Protein AF-0000000086523730 (afdb_homodimer)

Radius of gyration: 21.98 Å; Cα contacts (8 Å, |Δi|>4): 481; chains: 2; bounding box: 63×62×54 Å

pLDDT: mean 92.9, std 15.81, range [25.31, 98.94]

Sequence (292 aa):
MKRYLLDTSALLTLRDDEEGANTVADILQQCQYGQAKVFACFMSQMEILYRVWKNEGEQAGRLAYEQCKSLPIEWVRESPELLEKAAELKATCRVSLADAWIAVSALLQGATLVHKDPEFETVQCQQLALPYKPLKIHEEHGDYRLMKRYLLDTSALLTLRDDEEGANTVADILQQCQYGQAKVFACFMSQMEILYRVWKNEGEQAGRLAYEQCKSLPIEWVRESPELLEKAAELKATCRVSLADAWIAVSALLQGATLVHKDPEFETVQCQQLALPYKPLKIHEEHGDYRL

Secondary structure (DSSP, 8-state):
-EEEEE-HHHHHHHHTT-TTHHHHHHHHHHHHTTSEEEEEEHHHHHHHHHHHHHHH-HHHHHHHHHHHHTSS-EEEPP-HHHHHHHHHHHHHS---HHHHHHHHHHHHTT-EEEES-GGGGGS-S-EEEPPPPP------------/-EEEEE-HHHHHHHHTT-TTHHHHHHHHHHHHTTSEEEEEEHHHHHHHHHHHHHHH-HHHHHHHHHHHHTSS-EEEPP-HHHHHHHHHHHHHS---HHHHHHHHHHHHTT-EEEES-GGGGGS-S-EEEPPPPP------------

Organism: NCBI:txid111769

Foldseek 3Di:
DAEAEEALQLLVCLVVVHQCVVVSVVQLVCVVVVNYAYEYEPLSLVCQLVVLCVVPNNVRSVVSSVVVVPGRYHYDYDDPVLVVQLVVCVVVAPDDSSVSSGLSSCVVVVHEYEHQDCSCVRPPHHYDHTDHDPDPPPPPPPPPDD/DAEAEEALQLLVCLVVVHQCVVVSVVQLVCVVVVNYAYEYEVLSLVCQLVVLCVVPNNVRSVVSSVVVVPGRYHYDYDDPVLVVQLVVCVVVAPDDSSVSSGLSSCVVVVHEYEHQDCSCVRPPHHYDHTDHDPPPPPPPPPPPDD

Structure (mmCIF, N/CA/C/O backbone):
data_AF-0000000086523730-model_v1
#
loop_
_entity.id
_entity.type
_entit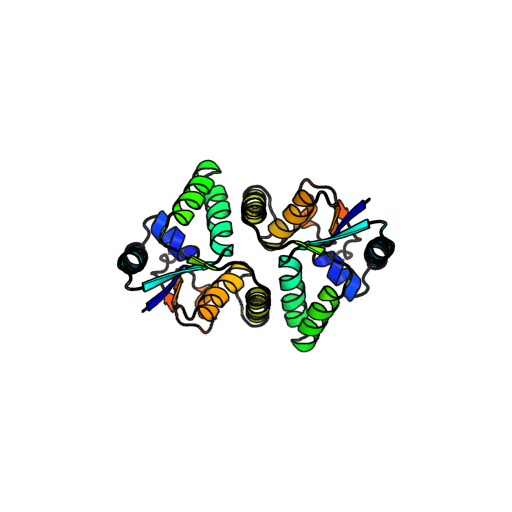y.pdbx_description
1 polymer 'PIN domain-containing protein'
#
loop_
_atom_site.group_PDB
_atom_site.id
_atom_site.type_symbol
_atom_site.label_atom_id
_atom_site.label_alt_id
_atom_site.label_comp_id
_atom_site.label_asym_id
_atom_site.label_entity_id
_atom_site.label_seq_id
_atom_site.pdbx_PDB_ins_code
_atom_site.Cartn_x
_atom_site.Cartn_y
_atom_site.Cartn_z
_atom_site.occupancy
_atom_site.B_iso_or_equiv
_atom_site.auth_seq_id
_atom_site.auth_comp_id
_atom_site.auth_asym_id
_atom_site.auth_atom_id
_atom_site.pdbx_PDB_model_num
ATOM 1 N N . MET A 1 1 ? -19.688 22.438 4.277 1 90.44 1 MET A N 1
ATOM 2 C CA . MET A 1 1 ? -18.594 22.188 5.211 1 90.44 1 MET A CA 1
ATOM 3 C C . MET A 1 1 ? -17.312 21.766 4.465 1 90.44 1 MET A C 1
ATOM 5 O O . MET A 1 1 ? -17.391 21.016 3.496 1 90.44 1 MET A O 1
ATOM 9 N N . LYS A 1 2 ? -16.125 22.422 4.797 1 96.19 2 LYS A N 1
ATOM 10 C CA . LYS A 1 2 ? -14.859 22.109 4.129 1 96.19 2 LYS A CA 1
ATOM 11 C C . LYS A 1 2 ? -14.414 20.688 4.43 1 96.19 2 LYS A C 1
ATOM 13 O O . LYS A 1 2 ? -14.68 20.156 5.516 1 96.19 2 LYS A O 1
ATOM 18 N N . ARG A 1 3 ? -13.891 20 3.439 1 98.75 3 ARG A N 1
ATOM 19 C CA . ARG A 1 3 ? -13.367 18.641 3.604 1 98.75 3 ARG A CA 1
ATOM 20 C C . ARG A 1 3 ? -11.875 18.594 3.273 1 98.75 3 ARG A C 1
ATOM 22 O O . ARG A 1 3 ? -11.445 19.094 2.236 1 98.75 3 ARG A O 1
ATOM 29 N N . TYR A 1 4 ? -11.102 18.016 4.156 1 98.88 4 TYR A N 1
ATOM 30 C CA . TYR A 1 4 ? -9.664 17.875 3.973 1 98.88 4 TYR A CA 1
ATOM 31 C C . TYR A 1 4 ? -9.227 16.422 4.129 1 98.88 4 TYR A C 1
ATOM 33 O O . TYR A 1 4 ? -9.828 15.672 4.902 1 98.88 4 TYR A O 1
ATOM 41 N N . LEU A 1 5 ? -8.305 16 3.406 1 98.94 5 LEU A N 1
ATOM 42 C CA . LEU A 1 5 ? -7.59 14.758 3.637 1 98.94 5 LEU A CA 1
ATOM 43 C C . LEU A 1 5 ? -6.109 15.016 3.889 1 98.94 5 LEU A C 1
ATOM 45 O O . LEU A 1 5 ? -5.438 15.648 3.07 1 98.94 5 LEU A O 1
ATOM 49 N N . LEU A 1 6 ? -5.648 14.617 5.039 1 98.94 6 LEU A N 1
ATOM 50 C CA . LEU A 1 6 ? -4.254 14.844 5.41 1 98.94 6 LEU A CA 1
ATOM 51 C C . LEU A 1 6 ? -3.363 13.719 4.891 1 98.94 6 LEU A C 1
ATOM 53 O O . LEU A 1 6 ? -3.562 12.555 5.238 1 98.94 6 LEU A O 1
ATOM 57 N N . ASP A 1 7 ? -2.426 14.094 4.012 1 98.81 7 ASP A N 1
ATOM 58 C CA . ASP A 1 7 ? -1.364 13.18 3.619 1 98.81 7 ASP A CA 1
ATOM 59 C C . ASP A 1 7 ? -0.444 12.859 4.797 1 98.81 7 ASP A C 1
ATOM 61 O O . ASP A 1 7 ? -0.443 13.578 5.797 1 98.81 7 ASP A O 1
ATOM 65 N N . THR A 1 8 ? 0.285 11.773 4.656 1 98.81 8 THR A N 1
ATOM 66 C CA . THR A 1 8 ? 1.25 11.398 5.688 1 98.81 8 THR A CA 1
ATOM 67 C C . THR A 1 8 ? 2.188 12.562 5.992 1 98.81 8 THR A C 1
ATOM 69 O O . THR A 1 8 ? 2.486 12.844 7.156 1 98.81 8 THR A O 1
ATOM 72 N N . SER A 1 9 ? 2.635 13.234 4.969 1 98.5 9 SER A N 1
ATOM 73 C CA . SER A 1 9 ? 3.562 14.352 5.145 1 98.5 9 SER A CA 1
ATOM 74 C C . SER A 1 9 ? 2.938 15.461 5.98 1 98.5 9 SER A C 1
ATOM 76 O O . SER A 1 9 ? 3.633 16.141 6.746 1 98.5 9 SER A O 1
ATOM 78 N N . ALA A 1 10 ? 1.67 15.703 5.812 1 98.81 10 ALA A N 1
ATOM 79 C CA . ALA A 1 10 ? 0.988 16.703 6.621 1 98.81 10 ALA A CA 1
ATOM 80 C C . ALA A 1 10 ? 0.924 16.281 8.086 1 98.81 10 ALA A C 1
ATOM 82 O O . ALA A 1 10 ? 1.154 17.094 8.984 1 98.81 10 ALA A O 1
ATOM 83 N N . LEU A 1 11 ? 0.59 15.062 8.336 1 98.81 11 LEU A N 1
ATOM 84 C CA . LEU A 1 11 ? 0.517 14.531 9.688 1 98.81 11 LEU A CA 1
ATOM 85 C C . LEU A 1 11 ? 1.879 14.594 10.375 1 98.81 11 LEU A C 1
ATOM 87 O O . LEU A 1 11 ? 1.975 14.969 11.547 1 98.81 11 LEU A O 1
ATOM 91 N N . LEU A 1 12 ? 2.91 14.234 9.656 1 98.62 12 LEU A N 1
ATOM 92 C CA . LEU A 1 12 ? 4.258 14.266 10.219 1 98.62 12 LEU A CA 1
ATOM 93 C C . LEU A 1 12 ? 4.719 15.703 10.445 1 98.62 12 LEU A C 1
ATOM 95 O O . LEU A 1 12 ? 5.457 15.984 11.391 1 98.62 12 LEU A O 1
ATOM 99 N N . THR A 1 13 ? 4.355 16.625 9.516 1 98.38 13 THR A N 1
ATOM 100 C CA . THR A 1 13 ? 4.621 18.047 9.703 1 98.38 13 THR A CA 1
ATOM 101 C C . THR A 1 13 ? 4.059 18.516 11.039 1 98.38 13 THR A C 1
ATOM 103 O O . THR A 1 13 ? 4.73 19.25 11.781 1 9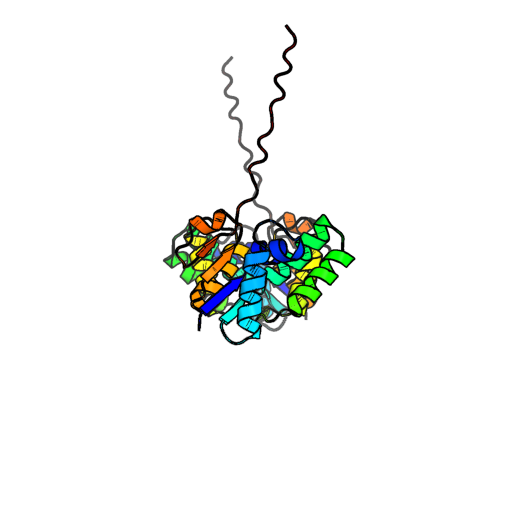8.38 13 THR A O 1
ATOM 106 N N . LEU A 1 14 ? 2.801 18.141 11.32 1 98.5 14 LEU A N 1
ATOM 107 C CA . LEU A 1 14 ? 2.17 18.469 12.594 1 98.5 14 LEU A CA 1
ATOM 108 C C . LEU A 1 14 ? 2.943 17.859 13.758 1 98.5 14 LEU A C 1
ATOM 110 O O . LEU A 1 14 ? 3.291 18.562 14.711 1 98.5 14 LEU A O 1
ATOM 114 N N . ARG A 1 15 ? 3.252 16.531 13.656 1 98.19 15 ARG A N 1
ATOM 115 C CA . ARG A 1 15 ? 3.939 15.805 14.719 1 98.19 15 ARG A CA 1
ATOM 116 C C . ARG A 1 15 ? 5.281 16.453 15.047 1 98.19 15 ARG A C 1
ATOM 118 O O . ARG A 1 15 ? 5.641 16.578 16.219 1 98.19 15 ARG A O 1
ATOM 125 N N . ASP A 1 16 ? 5.984 16.844 14.008 1 97.62 16 ASP A N 1
ATOM 126 C CA . ASP A 1 16 ? 7.367 17.297 14.164 1 97.62 16 ASP A CA 1
ATOM 127 C C . ASP A 1 16 ? 7.449 18.812 14.305 1 97.62 16 ASP A C 1
ATOM 129 O O . ASP A 1 16 ? 8.547 19.375 14.359 1 97.62 16 ASP A O 1
ATOM 133 N N . ASP A 1 17 ? 6.34 19.469 14.273 1 97.88 17 ASP A N 1
ATOM 134 C CA . ASP A 1 17 ? 6.246 20.922 14.398 1 97.88 17 ASP A CA 1
ATOM 135 C C . ASP A 1 17 ? 7.086 21.625 13.328 1 97.88 17 ASP A C 1
ATOM 137 O O . ASP A 1 17 ? 7.922 22.469 13.641 1 97.88 17 ASP A O 1
ATOM 141 N N . GLU A 1 18 ? 6.984 21.156 12.172 1 97.5 18 GLU A N 1
ATOM 142 C CA . GLU A 1 18 ? 7.688 21.734 11.031 1 97.5 18 GLU A CA 1
ATOM 143 C C . GLU A 1 18 ? 6.902 22.906 10.445 1 97.5 18 GLU A C 1
ATOM 145 O O . GLU A 1 18 ? 5.762 23.156 10.836 1 97.5 18 GLU A O 1
ATOM 150 N N . GLU A 1 19 ? 7.547 23.641 9.508 1 97.56 19 GLU A N 1
ATOM 151 C CA . GLU A 1 19 ? 6.832 24.703 8.812 1 97.56 19 GLU A CA 1
ATOM 152 C C . GLU A 1 19 ? 5.566 24.188 8.148 1 97.56 19 GLU A C 1
ATOM 154 O O . GLU A 1 19 ? 5.613 23.219 7.391 1 97.56 19 GLU A O 1
ATOM 159 N N . GLY A 1 20 ? 4.379 24.734 8.508 1 98.06 20 GLY A N 1
ATOM 160 C CA . GLY A 1 20 ? 3.088 24.266 8.031 1 98.06 20 GLY A CA 1
ATOM 161 C C . GLY A 1 20 ? 2.258 23.594 9.102 1 98.06 20 GLY A C 1
ATOM 162 O O . GLY A 1 20 ? 1.065 23.344 8.914 1 98.06 20 GLY A O 1
ATOM 163 N N . ALA A 1 21 ? 2.863 23.344 10.227 1 98.56 21 ALA A N 1
ATOM 164 C CA . ALA A 1 21 ? 2.176 22.656 11.32 1 98.56 21 ALA A CA 1
ATOM 165 C C . ALA A 1 21 ? 0.951 23.438 11.773 1 98.56 21 ALA A C 1
ATOM 167 O O . ALA A 1 21 ? -0.087 22.859 12.094 1 98.56 21 ALA A O 1
ATOM 168 N N . ASN A 1 22 ? 1.104 24.75 11.766 1 98.5 22 ASN A N 1
ATOM 169 C CA . ASN A 1 22 ? -0.005 25.594 12.188 1 98.5 22 ASN A CA 1
ATOM 170 C C . ASN A 1 22 ? -1.209 25.453 11.266 1 98.5 22 ASN A C 1
ATOM 172 O O . ASN A 1 22 ? -2.354 25.516 11.719 1 98.5 22 ASN A O 1
ATOM 176 N N . THR A 1 23 ? -0.933 25.312 9.992 1 98.69 23 THR A N 1
ATOM 177 C CA . THR A 1 23 ? -2.002 25.109 9.023 1 98.69 23 THR A CA 1
ATOM 178 C C . THR A 1 23 ? -2.76 23.812 9.305 1 98.69 23 THR A C 1
ATOM 180 O O . THR A 1 23 ? -3.994 23.797 9.312 1 98.69 23 THR A O 1
ATOM 183 N N . VAL A 1 24 ? -2.055 22.75 9.555 1 98.81 24 VAL A N 1
ATOM 184 C CA . VAL A 1 24 ? -2.666 21.469 9.844 1 98.81 24 VAL A CA 1
ATOM 185 C C . VAL A 1 24 ? -3.447 21.547 11.148 1 98.81 24 VAL A C 1
ATOM 187 O O . VAL A 1 24 ? -4.57 21.047 11.242 1 98.81 24 VAL A O 1
ATOM 190 N N . ALA A 1 25 ? -2.854 22.203 12.156 1 98.62 25 ALA A N 1
ATOM 191 C CA . ALA A 1 25 ? -3.512 22.375 13.445 1 98.62 25 ALA A CA 1
ATOM 192 C C . ALA A 1 25 ? -4.824 23.141 13.297 1 98.62 25 ALA A C 1
ATOM 194 O O . ALA A 1 25 ? -5.828 22.781 13.914 1 98.62 25 ALA A O 1
ATOM 195 N N . ASP A 1 26 ? -4.773 24.156 12.516 1 98.44 26 ASP A N 1
ATOM 196 C CA . ASP A 1 26 ? -5.965 24.953 12.281 1 98.44 26 ASP A CA 1
ATOM 197 C C . ASP A 1 26 ? -7.066 24.141 11.625 1 98.44 26 ASP A C 1
ATOM 199 O O . ASP A 1 26 ? -8.242 24.266 11.984 1 98.44 26 ASP A O 1
ATOM 203 N N . ILE A 1 27 ? -6.695 23.312 10.664 1 98.56 27 ILE A N 1
ATOM 204 C CA . ILE A 1 27 ? -7.648 22.453 9.977 1 98.56 27 ILE A CA 1
ATOM 205 C C . ILE A 1 27 ? -8.297 21.5 10.977 1 98.56 27 ILE A C 1
ATOM 207 O O . ILE A 1 27 ? -9.516 21.328 10.977 1 98.56 27 ILE A O 1
ATOM 211 N N . LEU A 1 28 ? -7.512 20.906 11.859 1 98.56 28 LEU A N 1
ATOM 212 C CA . LEU A 1 28 ? -8.016 19.953 12.852 1 98.56 28 LEU A CA 1
ATOM 213 C C . LEU A 1 28 ? -8.906 20.656 13.859 1 98.56 28 LEU A C 1
ATOM 215 O O . LEU A 1 28 ? -9.891 20.078 14.336 1 98.56 28 LEU A O 1
ATOM 219 N N . GLN A 1 29 ? -8.539 21.891 14.156 1 97.62 29 GLN A N 1
ATOM 220 C CA . GLN A 1 29 ? -9.367 22.672 15.07 1 97.62 29 GLN A CA 1
ATOM 221 C C . GLN A 1 29 ? -10.734 22.969 14.453 1 97.62 29 GLN A C 1
ATOM 223 O O . GLN A 1 29 ? -11.75 22.906 15.141 1 97.62 29 GLN A O 1
ATOM 228 N N . GLN A 1 30 ? -10.711 23.312 13.211 1 97.5 30 GLN A N 1
ATOM 229 C CA . GLN A 1 30 ? -11.969 23.531 12.508 1 97.5 30 GLN A CA 1
ATOM 230 C C . GLN A 1 30 ? -12.852 22.297 12.578 1 97.5 30 GLN A C 1
ATOM 232 O O . GLN A 1 30 ? -14.078 22.406 12.68 1 97.5 30 GLN A O 1
ATOM 237 N N . CYS A 1 31 ? -12.227 21.156 12.5 1 96.25 31 CYS A N 1
ATOM 238 C CA . CYS A 1 31 ? -12.961 19.891 12.602 1 96.25 31 CYS A CA 1
ATOM 239 C C . CYS A 1 31 ? -13.602 19.75 13.977 1 96.25 31 CYS A C 1
ATOM 241 O O . CYS A 1 31 ? -14.758 19.344 14.086 1 96.25 31 CYS A O 1
ATOM 243 N N . GLN A 1 32 ? -12.867 20.078 14.969 1 94.56 32 GLN A N 1
ATOM 244 C CA . GLN A 1 32 ? -13.344 19.969 16.344 1 94.56 32 GLN A CA 1
ATOM 245 C C . GLN A 1 32 ? -14.547 20.891 16.578 1 94.56 32 GLN A C 1
ATOM 247 O O . GLN A 1 32 ? -15.438 20.547 17.375 1 94.56 32 GLN A O 1
ATOM 252 N N . TYR A 1 33 ? -14.602 21.922 15.852 1 94.94 33 TYR A N 1
ATOM 253 C CA . TYR A 1 33 ? -15.688 22.875 16 1 94.94 33 TYR A CA 1
ATOM 254 C C . TYR A 1 33 ? -16.828 22.578 15.031 1 94.94 33 TYR A C 1
ATOM 256 O O . TYR A 1 33 ? -17.781 23.344 14.938 1 94.94 33 TYR A O 1
ATOM 264 N N . GLY A 1 34 ? -16.672 21.5 14.273 1 95.06 34 GLY A N 1
ATOM 265 C CA . GLY A 1 34 ? -17.719 21.094 13.359 1 95.06 34 GLY A CA 1
ATOM 266 C C . GLY A 1 34 ? -17.75 21.906 12.078 1 95.06 34 GLY A C 1
ATOM 267 O O . GLY A 1 34 ? -18.75 21.891 11.352 1 95.06 34 GLY A O 1
ATOM 268 N N . GLN A 1 35 ? -16.672 22.594 11.781 1 96.56 35 GLN A N 1
ATOM 269 C CA . GLN A 1 35 ? -16.609 23.484 10.625 1 96.56 35 GLN A CA 1
ATOM 270 C C . GLN A 1 35 ? -15.969 22.781 9.43 1 96.56 35 GLN A C 1
ATOM 272 O O . GLN A 1 35 ? -16.047 23.281 8.297 1 96.56 35 GLN A O 1
ATOM 277 N N . ALA A 1 36 ? -15.359 21.703 9.672 1 98.06 36 ALA A N 1
ATOM 278 C CA . ALA A 1 36 ? -14.711 20.922 8.617 1 98.06 36 ALA A CA 1
ATOM 279 C C . ALA A 1 36 ? -14.75 19.422 8.945 1 98.06 36 ALA A C 1
ATOM 281 O O . ALA A 1 36 ? -14.969 19.031 10.094 1 98.06 36 ALA A O 1
ATOM 282 N N . LYS A 1 37 ? -14.68 18.656 7.98 1 98.56 37 LYS A N 1
ATOM 283 C CA . LYS A 1 37 ? -14.414 17.219 8.133 1 98.56 37 LYS A CA 1
ATOM 284 C C . LYS A 1 37 ? -13.008 16.875 7.672 1 98.56 37 LYS A C 1
ATOM 286 O O . LYS A 1 37 ? -12.547 17.359 6.633 1 98.56 37 LYS A O 1
ATOM 291 N N . VAL A 1 38 ? -12.359 16.109 8.445 1 98.88 38 VAL A N 1
ATOM 292 C CA . VAL A 1 38 ? -10.977 15.766 8.148 1 98.88 38 VAL A CA 1
ATOM 293 C C . VAL A 1 38 ? -10.844 14.25 7.969 1 98.88 38 VAL A C 1
ATOM 295 O O . VAL A 1 38 ? -11.336 13.477 8.789 1 98.88 38 VAL A O 1
ATOM 298 N N . PHE A 1 39 ? -10.188 13.859 6.871 1 98.88 39 PHE A N 1
ATOM 299 C CA . PHE A 1 39 ? -9.953 12.461 6.531 1 98.88 39 PHE A CA 1
ATOM 300 C C . PHE A 1 39 ? -8.461 12.156 6.473 1 98.88 39 PHE A C 1
ATOM 302 O O . PHE A 1 39 ? -7.641 13.07 6.371 1 98.88 39 PHE A O 1
ATOM 309 N N . ALA A 1 40 ? -8.141 10.961 6.586 1 98.88 40 ALA A N 1
ATOM 310 C CA . ALA A 1 40 ? -6.848 10.391 6.219 1 98.88 40 ALA A CA 1
ATOM 311 C C . ALA A 1 40 ? -6.992 8.953 5.746 1 98.88 40 ALA A C 1
ATOM 313 O O . ALA A 1 40 ? -8.008 8.297 6.02 1 98.88 40 ALA A O 1
ATOM 314 N N . CYS A 1 41 ? -6.078 8.5 4.996 1 98.88 41 CYS A N 1
ATOM 315 C CA . CYS A 1 41 ? -6.09 7.168 4.398 1 98.88 41 CYS A CA 1
ATOM 316 C C . CYS A 1 41 ? -5.477 6.137 5.34 1 98.88 41 CYS A C 1
ATOM 318 O O . CYS A 1 41 ? -4.523 6.438 6.059 1 98.88 41 CYS A O 1
ATOM 320 N N . PHE A 1 42 ? -5.93 4.902 5.324 1 98.88 42 PHE A N 1
ATOM 321 C CA . PHE A 1 42 ? -5.324 3.842 6.117 1 98.88 42 PHE A CA 1
ATOM 322 C C . PHE A 1 42 ? -3.844 3.693 5.785 1 98.88 42 PHE A C 1
ATOM 324 O O . PHE A 1 42 ? -3.039 3.34 6.648 1 98.88 42 PHE A O 1
ATOM 331 N N . MET A 1 43 ? -3.494 3.979 4.625 1 98.88 43 MET A N 1
ATOM 332 C CA . MET A 1 43 ? -2.104 3.893 4.188 1 98.88 43 MET A CA 1
ATOM 333 C C . MET A 1 43 ? -1.225 4.859 4.977 1 98.88 43 MET A C 1
ATOM 335 O O . MET A 1 43 ? -0.064 4.559 5.262 1 98.88 43 MET A O 1
ATOM 339 N N . SER A 1 44 ? -1.745 6.031 5.297 1 98.88 44 SER A N 1
ATOM 340 C CA . SER A 1 44 ? -0.995 7 6.09 1 98.88 44 SER A CA 1
ATOM 341 C C . SER A 1 44 ? -0.702 6.461 7.488 1 98.88 44 SER A C 1
ATOM 343 O O . SER A 1 44 ? 0.344 6.762 8.07 1 98.88 44 SER A O 1
ATOM 345 N N . GLN A 1 45 ? -1.613 5.641 8.031 1 98.69 45 GLN A N 1
ATOM 346 C CA . GLN A 1 45 ? -1.354 5.02 9.32 1 98.69 45 GLN A CA 1
ATOM 347 C C . GLN A 1 45 ? -0.133 4.105 9.258 1 98.69 45 GLN A C 1
ATOM 349 O O . GLN A 1 45 ? 0.725 4.145 10.148 1 98.69 45 GLN A O 1
ATOM 354 N N . MET A 1 46 ? -0.151 3.326 8.203 1 98.88 46 MET A N 1
ATOM 355 C CA . MET A 1 46 ? 1.005 2.451 8.016 1 98.88 46 MET A CA 1
ATOM 356 C C . MET A 1 46 ? 2.287 3.266 7.887 1 98.88 46 MET A C 1
ATOM 358 O O . MET A 1 46 ? 3.301 2.938 8.508 1 98.88 46 MET A O 1
ATOM 362 N N . GLU A 1 47 ? 2.219 4.297 7.082 1 98.88 47 GLU A N 1
ATOM 363 C CA . GLU A 1 47 ? 3.402 5.109 6.824 1 98.88 47 GLU A CA 1
ATOM 364 C C . GLU A 1 47 ? 3.891 5.793 8.102 1 98.88 47 GLU A C 1
ATOM 366 O O . GLU A 1 47 ? 5.094 5.82 8.375 1 98.88 47 GLU A O 1
ATOM 371 N N . ILE A 1 48 ? 3.012 6.367 8.852 1 98.81 48 ILE A N 1
ATOM 372 C CA . ILE A 1 48 ? 3.395 7.02 10.094 1 98.81 48 ILE A CA 1
ATOM 373 C C . ILE A 1 48 ? 4.125 6.027 11 1 98.81 48 ILE A C 1
ATOM 375 O O . ILE A 1 48 ? 5.211 6.32 11.5 1 98.81 48 ILE A O 1
ATOM 379 N N . LEU A 1 49 ? 3.57 4.836 11.156 1 98.88 49 LEU A N 1
ATOM 380 C CA . LEU A 1 49 ? 4.113 3.822 12.055 1 98.88 49 LEU A CA 1
ATOM 381 C C . LEU A 1 49 ? 5.504 3.391 11.609 1 98.88 49 LEU A C 1
ATOM 383 O O . LEU A 1 49 ? 6.469 3.516 12.367 1 98.88 49 LEU A O 1
ATOM 387 N N . TYR A 1 50 ? 5.656 2.986 10.344 1 98.88 50 TYR A N 1
ATOM 388 C CA . TYR A 1 50 ? 6.941 2.396 9.984 1 98.88 50 TYR A CA 1
ATOM 389 C C . TYR A 1 50 ? 7.992 3.477 9.758 1 98.88 50 TYR A C 1
ATOM 391 O O . TYR A 1 50 ? 9.18 3.266 10.031 1 98.88 50 TYR A O 1
ATOM 399 N N . ARG A 1 51 ? 7.613 4.691 9.281 1 98.81 51 ARG A N 1
ATOM 400 C CA . ARG A 1 51 ? 8.602 5.734 9.039 1 98.81 51 ARG A CA 1
ATOM 401 C C . ARG A 1 51 ? 9.188 6.254 10.344 1 98.81 51 ARG A C 1
ATOM 403 O O . ARG A 1 51 ? 10.406 6.41 10.469 1 98.81 51 ARG A O 1
ATOM 410 N N . VAL A 1 52 ? 8.344 6.543 11.289 1 98.88 52 VAL A N 1
ATOM 411 C CA . VAL A 1 52 ? 8.828 7.031 12.578 1 98.88 52 VAL A CA 1
ATOM 412 C C . VAL A 1 52 ? 9.625 5.934 13.273 1 98.88 52 VAL A C 1
ATOM 414 O O . VAL A 1 52 ? 10.648 6.207 13.898 1 98.88 52 VAL A O 1
ATOM 417 N N . TRP A 1 53 ? 9.125 4.68 13.195 1 98.88 53 TRP A N 1
ATOM 418 C CA . TRP A 1 53 ? 9.844 3.535 13.75 1 98.88 53 TRP A CA 1
ATOM 419 C C . TRP A 1 53 ? 11.25 3.443 13.164 1 98.88 53 TRP A C 1
ATOM 421 O O . TRP A 1 53 ? 12.227 3.32 13.906 1 98.88 53 TRP A O 1
ATOM 431 N N . LYS A 1 54 ? 11.406 3.623 11.898 1 98.44 54 LYS A N 1
ATOM 432 C CA . LYS A 1 54 ? 12.703 3.547 11.234 1 98.44 54 LYS A CA 1
ATOM 433 C C . LYS A 1 54 ? 13.609 4.691 11.672 1 98.44 54 LYS A C 1
ATOM 435 O O . LYS A 1 54 ? 14.812 4.492 11.875 1 98.44 54 LYS A O 1
ATOM 440 N N . ASN A 1 55 ? 13.047 5.828 11.836 1 98.19 55 ASN A N 1
ATOM 441 C CA . ASN A 1 55 ? 13.836 7.027 12.078 1 98.19 55 ASN A CA 1
ATOM 442 C C . ASN A 1 55 ? 14.148 7.203 13.562 1 98.19 55 ASN A C 1
ATOM 444 O O . ASN A 1 55 ? 15.211 7.695 13.93 1 98.19 55 ASN A O 1
ATOM 448 N N . GLU A 1 56 ? 13.188 6.797 14.453 1 98.69 56 GLU A N 1
ATOM 449 C CA . GLU A 1 56 ? 13.289 7.18 15.852 1 98.69 56 GLU A CA 1
ATOM 450 C C . GLU A 1 56 ? 13.164 5.965 16.766 1 98.69 56 GLU A C 1
ATOM 452 O O . GLU A 1 56 ? 13.25 6.094 18 1 98.69 56 GLU A O 1
ATOM 457 N N . GLY A 1 57 ? 12.883 4.848 16.219 1 98.62 57 GLY A N 1
ATOM 458 C CA . GLY A 1 57 ? 12.758 3.633 17.016 1 98.62 57 GLY A CA 1
ATOM 459 C C . GLY A 1 57 ? 11.312 3.188 17.188 1 98.62 57 GLY A C 1
ATOM 460 O O . GLY A 1 57 ? 10.383 3.949 16.906 1 98.62 57 GLY A O 1
ATOM 461 N N . GLU A 1 58 ? 11.109 1.914 17.656 1 98.75 58 GLU A N 1
ATOM 462 C CA . GLU A 1 58 ? 9.805 1.271 17.75 1 98.75 58 GLU A CA 1
ATOM 463 C C . GLU A 1 58 ? 8.867 2.053 18.672 1 98.75 58 GLU A C 1
ATOM 465 O O . GLU A 1 58 ? 7.715 2.301 18.312 1 98.75 58 GLU A O 1
ATOM 470 N N . GLN A 1 59 ? 9.344 2.387 19.828 1 98.75 59 GLN A N 1
ATOM 471 C CA . GLN A 1 59 ? 8.508 3.078 20.797 1 98.75 59 GLN A CA 1
ATOM 472 C C . GLN A 1 59 ? 7.973 4.391 20.234 1 98.75 59 GLN A C 1
ATOM 474 O O . GLN A 1 59 ? 6.793 4.711 20.406 1 98.75 59 GLN A O 1
ATOM 479 N N . ALA A 1 60 ? 8.789 5.137 19.562 1 98.81 60 ALA A N 1
ATOM 480 C CA . ALA A 1 60 ? 8.383 6.395 18.953 1 98.81 60 ALA A CA 1
ATOM 481 C C . ALA A 1 60 ? 7.355 6.156 17.844 1 98.81 60 ALA A C 1
ATOM 483 O O . ALA A 1 60 ? 6.395 6.914 17.703 1 98.81 60 ALA A O 1
ATOM 484 N N . GLY A 1 61 ? 7.641 5.094 17.047 1 98.88 61 GLY A N 1
ATOM 485 C CA . GLY A 1 61 ? 6.691 4.75 16 1 98.88 61 GLY A CA 1
ATOM 486 C C . GLY A 1 61 ? 5.312 4.41 16.531 1 98.88 61 GLY A C 1
ATOM 487 O O . GLY A 1 61 ? 4.305 4.906 16.031 1 98.88 61 GLY A O 1
ATOM 488 N N . ARG A 1 62 ? 5.258 3.607 17.562 1 98.69 62 ARG A N 1
ATOM 489 C CA . ARG A 1 62 ? 3.992 3.201 18.156 1 98.69 62 ARG A CA 1
ATOM 490 C C . ARG A 1 62 ? 3.281 4.391 18.797 1 98.69 62 ARG A C 1
ATOM 492 O O . ARG A 1 62 ? 2.057 4.504 18.719 1 98.69 62 ARG A O 1
ATOM 499 N N . LEU A 1 63 ? 4.059 5.254 19.422 1 98.69 63 LEU A N 1
ATOM 500 C CA . LEU A 1 63 ? 3.475 6.457 20.016 1 98.69 63 LEU A CA 1
ATOM 501 C C . LEU A 1 63 ? 2.875 7.352 18.938 1 98.69 63 LEU A C 1
ATOM 503 O O . LEU A 1 63 ? 1.761 7.859 19.094 1 98.69 63 LEU A O 1
ATOM 507 N N . ALA A 1 64 ? 3.613 7.555 17.859 1 98.75 64 ALA A N 1
ATOM 508 C CA . ALA A 1 64 ? 3.123 8.367 16.75 1 98.75 64 ALA A CA 1
ATOM 509 C C . ALA A 1 64 ? 1.834 7.789 16.172 1 98.75 64 ALA A C 1
ATOM 511 O O . ALA A 1 64 ? 0.896 8.531 15.875 1 98.75 64 ALA A O 1
ATOM 512 N N . TYR A 1 65 ? 1.831 6.492 16.016 1 98.69 65 TYR A N 1
ATOM 513 C CA . TYR A 1 65 ? 0.668 5.773 15.508 1 98.69 65 TYR A CA 1
ATOM 514 C C . TYR A 1 65 ? -0.544 5.992 16.406 1 98.69 65 TYR A C 1
ATOM 516 O O . TYR A 1 65 ? -1.63 6.324 15.922 1 98.69 65 TYR A O 1
ATOM 524 N N . GLU A 1 66 ? -0.359 5.844 17.688 1 98.19 66 GLU A N 1
ATOM 525 C CA . GLU A 1 66 ? -1.446 6.016 18.641 1 98.19 66 GLU A CA 1
ATOM 526 C C . GLU A 1 66 ? -1.908 7.469 18.703 1 98.19 66 GLU A C 1
ATOM 528 O O 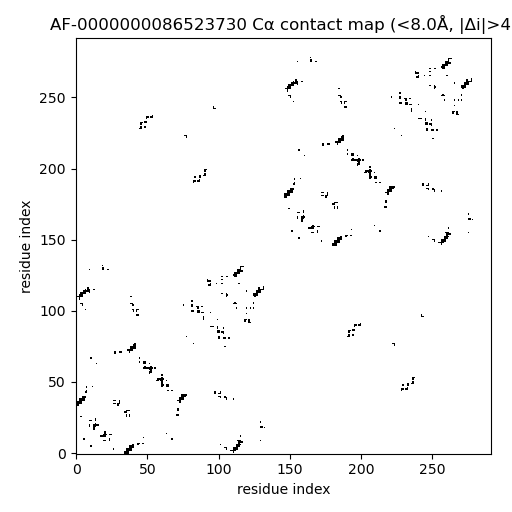. GLU A 1 66 ? -3.104 7.742 18.828 1 98.19 66 GLU A O 1
ATOM 533 N N . GLN A 1 67 ? -0.996 8.391 18.641 1 97.88 67 GLN A N 1
ATOM 534 C CA . GLN A 1 67 ? -1.325 9.812 18.641 1 97.88 67 GLN A CA 1
ATOM 535 C C . GLN A 1 67 ? -2.172 10.188 17.438 1 97.88 67 GLN A C 1
ATOM 537 O O . GLN A 1 67 ? -3.125 10.961 17.547 1 97.88 67 GLN A O 1
ATOM 542 N N . CYS A 1 68 ? -1.812 9.648 16.328 1 97 68 CYS A N 1
ATOM 543 C CA . CYS A 1 68 ? -2.566 9.93 15.109 1 97 68 CYS A CA 1
ATOM 544 C C . CYS A 1 68 ? -3.992 9.406 15.219 1 97 68 CYS A C 1
ATOM 546 O O . CYS A 1 68 ? -4.93 10.031 14.727 1 97 68 CYS A O 1
ATOM 548 N N . LYS A 1 69 ? -4.152 8.25 15.812 1 96.19 69 LYS A N 1
ATOM 549 C CA . LYS A 1 69 ? -5.465 7.629 15.961 1 96.19 69 LYS A CA 1
ATOM 550 C C . LYS A 1 69 ? -6.375 8.469 16.859 1 96.19 69 LYS A C 1
ATOM 552 O O . LYS A 1 69 ? -7.598 8.375 16.766 1 96.19 69 LYS A O 1
ATOM 557 N N . SER A 1 70 ? -5.785 9.289 17.688 1 96.31 70 SER A N 1
ATOM 558 C CA . SER A 1 70 ? -6.547 10.078 18.641 1 96.31 70 SER A CA 1
ATOM 559 C C . SER A 1 70 ? -7.004 11.398 18.047 1 96.31 70 SER A C 1
ATOM 561 O O . SER A 1 70 ? -7.809 12.117 18.641 1 96.31 70 SER A O 1
ATOM 563 N N . LEU A 1 71 ? -6.504 11.75 16.906 1 97.75 71 LEU A N 1
ATOM 564 C CA . LEU A 1 71 ? -6.898 12.984 16.234 1 97.75 71 LEU A CA 1
ATOM 565 C C . LEU A 1 71 ? -8.32 12.883 15.703 1 97.75 71 LEU A C 1
ATOM 567 O O . LEU A 1 71 ? -8.82 11.781 15.461 1 97.75 71 LEU A O 1
ATOM 571 N N . PRO A 1 72 ? -9.047 14 15.57 1 97.75 72 PRO A N 1
ATOM 572 C CA . PRO A 1 72 ? -10.398 13.977 15.023 1 97.75 72 PRO A CA 1
ATOM 573 C C . PRO A 1 72 ? -10.422 13.742 13.516 1 97.75 72 PRO A C 1
ATOM 575 O O . PRO A 1 72 ? -10.875 14.609 12.758 1 97.75 72 PRO A O 1
ATOM 578 N N . ILE A 1 73 ? -9.953 12.594 13.117 1 98.44 73 ILE A N 1
ATOM 579 C CA . ILE A 1 73 ? -9.789 12.203 11.719 1 98.44 73 ILE A CA 1
ATOM 580 C C . ILE A 1 73 ? -10.664 10.992 11.414 1 98.44 73 ILE A C 1
ATOM 582 O O . ILE A 1 73 ? -10.734 10.055 12.211 1 98.44 73 ILE A O 1
ATOM 586 N N . GLU A 1 74 ? -11.422 11.094 10.406 1 98.38 74 GLU A N 1
ATOM 587 C CA . GLU A 1 74 ? -12.078 9.914 9.844 1 98.38 74 GLU A CA 1
ATOM 588 C C . GLU A 1 74 ? -11.156 9.172 8.891 1 98.38 74 GLU A C 1
ATOM 590 O O . GLU A 1 74 ? -10.789 9.695 7.836 1 98.38 74 GLU A O 1
ATOM 595 N N . TRP A 1 75 ? -10.805 7.949 9.156 1 98.69 75 TRP A N 1
ATOM 596 C CA . TRP A 1 75 ? -9.844 7.18 8.367 1 98.69 75 TRP A CA 1
ATOM 597 C C . TRP A 1 75 ? -10.539 6.445 7.227 1 98.69 75 TRP A C 1
ATOM 599 O O . TRP A 1 75 ? -11.492 5.691 7.453 1 98.69 75 TRP A O 1
ATOM 609 N N . VAL A 1 76 ? -10.141 6.719 6.008 1 98.81 76 VAL A N 1
ATOM 610 C CA . VAL A 1 76 ? -10.648 6.016 4.832 1 98.81 76 VAL A CA 1
ATOM 611 C C . VAL A 1 76 ? -10.023 4.629 4.75 1 98.81 76 VAL A C 1
ATOM 613 O O . VAL A 1 76 ? -8.797 4.496 4.688 1 98.81 76 VAL A O 1
ATOM 616 N N . ARG A 1 77 ? -10.867 3.623 4.73 1 98.75 77 ARG A N 1
ATOM 617 C CA . ARG A 1 77 ? -10.406 2.24 4.746 1 98.75 77 ARG A CA 1
ATOM 618 C C . ARG A 1 77 ? -10.414 1.641 3.344 1 98.75 77 ARG A C 1
ATOM 620 O O . ARG A 1 77 ? -11.008 2.209 2.426 1 98.75 77 ARG A O 1
ATOM 627 N N . GLU A 1 78 ? -9.711 0.534 3.229 1 98.75 78 GLU A N 1
ATOM 628 C CA . GLU A 1 78 ? -9.648 -0.184 1.958 1 98.75 78 GLU A CA 1
ATOM 629 C C . GLU A 1 78 ? -11.031 -0.616 1.496 1 98.75 78 GLU A C 1
ATOM 631 O O . GLU A 1 78 ? -11.859 -1.05 2.307 1 98.75 78 GLU A O 1
ATOM 636 N N . SER A 1 79 ? -11.328 -0.438 0.269 1 98.56 79 SER A N 1
ATOM 637 C CA . SER A 1 79 ? -12.523 -0.909 -0.423 1 98.56 79 SER A CA 1
ATOM 638 C C . SER A 1 79 ? -12.219 -1.245 -1.88 1 98.56 79 SER A C 1
ATOM 640 O O . SER A 1 79 ? -11.234 -0.769 -2.441 1 98.56 79 SER A O 1
ATOM 642 N N . PRO A 1 80 ? -13.07 -2.072 -2.459 1 97.56 80 PRO A N 1
ATOM 643 C CA . PRO A 1 80 ? -12.844 -2.383 -3.873 1 97.56 80 PRO A CA 1
ATOM 644 C C . PRO A 1 80 ? -12.828 -1.137 -4.754 1 97.56 80 PRO A C 1
ATOM 646 O O . PRO A 1 80 ? -12.008 -1.038 -5.672 1 97.56 80 PRO A O 1
ATOM 649 N N . GLU A 1 81 ? -13.711 -0.215 -4.441 1 98.56 81 GLU A N 1
ATOM 650 C CA . GLU A 1 81 ? -13.758 1.021 -5.219 1 98.56 81 GLU A CA 1
ATOM 651 C C . GLU A 1 81 ? -12.469 1.822 -5.062 1 98.56 81 GLU A C 1
ATOM 653 O O . GLU A 1 81 ? -11.891 2.27 -6.051 1 98.56 81 GLU A O 1
ATOM 658 N N . LEU A 1 82 ? -12.031 1.99 -3.846 1 98.88 82 LEU A N 1
ATOM 659 C CA . LEU A 1 82 ? -10.797 2.725 -3.586 1 98.88 82 LEU A CA 1
ATOM 660 C C . LEU A 1 82 ? -9.609 2.027 -4.23 1 98.88 82 LEU A C 1
ATOM 662 O O . LEU A 1 82 ? -8.75 2.682 -4.828 1 98.88 82 LEU A O 1
ATOM 666 N N . LEU A 1 83 ? -9.562 0.729 -4.133 1 98.81 83 LEU A N 1
ATOM 667 C CA . LEU A 1 83 ? -8.469 -0.064 -4.688 1 98.81 83 LEU A CA 1
ATOM 668 C C . LEU A 1 83 ? -8.367 0.127 -6.195 1 98.81 83 LEU A C 1
ATOM 670 O O . LEU A 1 83 ? -7.293 0.416 -6.719 1 98.81 83 LEU A O 1
ATOM 674 N N . GLU A 1 84 ? -9.438 0.01 -6.855 1 98.75 84 GLU A N 1
ATOM 675 C CA . GLU A 1 84 ? -9.453 0.107 -8.312 1 98.75 84 GLU A CA 1
ATOM 676 C C . GLU A 1 84 ? -9.031 1.5 -8.773 1 98.75 84 GLU A C 1
ATOM 678 O O . GLU A 1 84 ? -8.25 1.639 -9.719 1 98.75 84 GLU A O 1
ATOM 683 N N . LYS A 1 85 ? -9.578 2.508 -8.133 1 98.75 85 LYS A N 1
ATOM 684 C CA . LYS A 1 85 ? -9.258 3.879 -8.516 1 98.75 85 LYS A CA 1
ATOM 685 C C . LYS A 1 85 ? -7.809 4.219 -8.188 1 98.75 85 LYS A C 1
ATOM 687 O O . LYS A 1 85 ? -7.156 4.949 -8.93 1 98.75 85 LYS A O 1
ATOM 692 N N . ALA A 1 86 ? -7.332 3.709 -7.047 1 98.88 86 ALA A N 1
ATOM 693 C CA . ALA A 1 86 ? -5.926 3.914 -6.707 1 98.88 86 ALA A CA 1
ATOM 694 C C . ALA A 1 86 ? -5.012 3.246 -7.727 1 98.88 86 ALA A C 1
ATOM 696 O O . ALA A 1 86 ? -3.992 3.814 -8.125 1 98.88 86 ALA A O 1
ATOM 697 N N . ALA A 1 87 ? -5.379 2.035 -8.125 1 98.88 87 ALA A N 1
ATOM 698 C CA . ALA A 1 87 ? -4.605 1.329 -9.141 1 98.88 87 ALA A CA 1
ATOM 699 C C . ALA A 1 87 ? -4.602 2.1 -10.461 1 98.88 87 ALA A C 1
ATOM 701 O O . ALA A 1 87 ? -3.572 2.188 -11.133 1 98.88 87 ALA A O 1
ATOM 702 N N . GLU A 1 88 ? -5.762 2.629 -10.812 1 98.75 88 GLU A N 1
ATOM 703 C CA . GLU A 1 88 ? -5.867 3.447 -12.016 1 98.75 88 GLU A CA 1
ATOM 704 C C . GLU A 1 88 ? -4.941 4.656 -11.945 1 98.75 88 GLU A C 1
ATOM 706 O O . GLU A 1 88 ? -4.211 4.945 -12.891 1 98.75 88 GLU A O 1
ATOM 711 N N . LEU A 1 89 ? -5.004 5.32 -10.852 1 98.62 89 LEU A N 1
ATOM 712 C CA . LEU A 1 89 ? -4.141 6.484 -10.688 1 98.62 89 LEU A CA 1
ATOM 713 C C . LEU A 1 89 ? -2.67 6.086 -10.766 1 98.62 89 LEU A C 1
ATOM 715 O O . LEU A 1 89 ? -1.876 6.77 -11.422 1 98.62 89 LEU A O 1
ATOM 719 N N . LYS A 1 90 ? -2.291 5.02 -10.094 1 98.56 90 LYS A N 1
ATOM 720 C CA . LYS A 1 90 ? -0.915 4.527 -10.117 1 98.56 90 LYS A CA 1
ATOM 721 C C . LYS A 1 90 ? -0.462 4.215 -11.539 1 98.56 90 LYS A C 1
ATOM 723 O O . LYS A 1 90 ? 0.71 4.387 -11.875 1 98.56 90 LYS A O 1
ATOM 728 N N . ALA A 1 91 ? -1.348 3.684 -12.336 1 98.56 91 ALA A N 1
ATOM 729 C CA . ALA A 1 91 ? -1.032 3.281 -13.703 1 98.56 91 ALA A CA 1
ATOM 730 C C . ALA A 1 91 ? -0.843 4.5 -14.609 1 98.56 91 ALA A C 1
ATOM 732 O O . ALA A 1 91 ? -0.126 4.434 -15.609 1 98.56 91 ALA A O 1
ATOM 733 N N . THR A 1 92 ? -1.477 5.629 -14.258 1 97.62 92 THR A N 1
ATOM 734 C CA . THR A 1 92 ? -1.575 6.73 -15.211 1 97.62 92 THR A CA 1
ATOM 735 C C . THR A 1 92 ? -0.803 7.949 -14.719 1 97.62 92 THR A C 1
ATOM 737 O O . THR A 1 92 ? -0.596 8.906 -15.461 1 97.62 92 THR A O 1
ATOM 740 N N . CYS A 1 93 ? -0.385 7.934 -13.461 1 96.38 93 CYS A N 1
ATOM 741 C CA . CYS A 1 93 ? 0.366 9.039 -12.883 1 96.38 93 CYS A CA 1
ATOM 742 C C . CYS A 1 93 ? 1.649 8.539 -12.227 1 96.38 93 CYS A C 1
ATOM 744 O O . CYS A 1 93 ? 1.707 7.41 -11.742 1 96.38 93 CYS A O 1
ATOM 746 N N . ARG A 1 94 ? 2.652 9.414 -12.227 1 94.19 94 ARG A N 1
ATOM 747 C CA . ARG A 1 94 ? 3.908 9.102 -11.555 1 94.19 94 ARG A CA 1
ATOM 748 C C . ARG A 1 94 ? 3.818 9.398 -10.062 1 94.19 94 ARG A C 1
ATOM 750 O O . ARG A 1 94 ? 4.27 10.445 -9.602 1 94.19 94 ARG A O 1
ATOM 757 N N . VAL A 1 95 ? 3.332 8.516 -9.336 1 97.06 95 VAL A N 1
ATOM 758 C CA . VAL A 1 95 ? 3.213 8.617 -7.883 1 97.06 95 VAL A CA 1
ATOM 759 C C . VAL A 1 95 ? 3.57 7.277 -7.238 1 97.06 95 VAL A C 1
ATOM 761 O O . VAL A 1 95 ? 3.533 6.234 -7.898 1 97.06 95 VAL A O 1
ATOM 764 N N . SER A 1 96 ? 3.969 7.293 -6.016 1 97.62 96 SER A N 1
ATOM 765 C CA . SER A 1 96 ? 4.227 6.059 -5.277 1 97.62 96 SER A CA 1
ATOM 766 C C . SER A 1 96 ? 2.938 5.277 -5.043 1 97.62 96 SER A C 1
ATOM 768 O O . SER A 1 96 ? 1.84 5.812 -5.211 1 97.62 96 SER A O 1
ATOM 770 N N . LEU A 1 97 ? 3.043 4.027 -4.723 1 98.5 97 LEU A N 1
ATOM 771 C CA . LEU A 1 97 ? 1.904 3.176 -4.402 1 98.5 97 LEU A CA 1
ATOM 772 C C . LEU A 1 97 ? 1.079 3.773 -3.268 1 98.5 97 LEU A C 1
ATOM 774 O O . LEU A 1 97 ? -0.147 3.861 -3.363 1 98.5 97 LEU A O 1
ATOM 778 N N . ALA A 1 98 ? 1.741 4.215 -2.172 1 98.62 98 ALA A N 1
ATOM 779 C CA . ALA A 1 98 ? 1.05 4.82 -1.035 1 98.62 98 ALA A CA 1
ATOM 780 C C . ALA A 1 98 ? 0.346 6.109 -1.441 1 98.62 98 ALA A C 1
ATOM 782 O O . ALA A 1 98 ? -0.815 6.328 -1.09 1 98.62 98 ALA A O 1
ATOM 783 N N . ASP A 1 99 ? 1.021 6.941 -2.229 1 98.44 99 ASP A N 1
ATOM 784 C CA . ASP A 1 99 ? 0.468 8.227 -2.643 1 98.44 99 ASP A CA 1
ATOM 785 C C . ASP A 1 99 ? -0.771 8.039 -3.514 1 98.44 99 ASP A C 1
ATOM 787 O O . ASP A 1 99 ? -1.696 8.852 -3.475 1 98.44 99 ASP A O 1
ATOM 791 N N . ALA A 1 100 ? -0.799 6.953 -4.293 1 98.75 100 ALA A N 1
ATOM 792 C CA . ALA A 1 100 ? -1.981 6.66 -5.098 1 98.75 100 ALA A CA 1
ATOM 793 C C . ALA A 1 100 ? -3.197 6.402 -4.215 1 98.75 100 ALA A C 1
ATOM 795 O O . ALA A 1 100 ? -4.277 6.941 -4.461 1 98.75 100 ALA A O 1
ATOM 796 N N . TRP A 1 101 ? -3.031 5.586 -3.18 1 98.88 101 TRP A N 1
ATOM 797 C CA . TRP A 1 101 ? -4.105 5.32 -2.229 1 98.88 101 TRP A CA 1
ATOM 798 C C . TRP A 1 101 ? -4.57 6.605 -1.555 1 98.88 101 TRP A C 1
ATOM 800 O O . TRP A 1 101 ? -5.77 6.852 -1.427 1 98.88 101 TRP A O 1
ATOM 810 N N . ILE A 1 102 ? -3.619 7.395 -1.177 1 98.88 102 ILE A N 1
ATOM 811 C CA . ILE A 1 102 ? -3.9 8.602 -0.404 1 98.88 102 ILE A CA 1
ATOM 812 C C . ILE A 1 102 ? -4.605 9.625 -1.287 1 98.88 102 ILE A C 1
ATOM 814 O O . ILE A 1 102 ? -5.629 10.188 -0.897 1 98.88 102 ILE A O 1
ATOM 818 N N . ALA A 1 103 ? -4.121 9.844 -2.467 1 98.81 103 ALA A N 1
ATOM 819 C CA . ALA A 1 103 ? -4.711 10.812 -3.383 1 98.81 103 ALA A CA 1
ATOM 820 C C . ALA A 1 103 ? -6.141 10.422 -3.752 1 98.81 103 ALA A C 1
ATOM 822 O O . ALA A 1 103 ? -7.039 11.266 -3.762 1 98.81 103 ALA A O 1
ATOM 823 N N . VAL A 1 104 ? -6.387 9.172 -4.035 1 98.81 104 VAL A N 1
ATOM 824 C CA . VAL A 1 104 ? -7.711 8.719 -4.445 1 98.81 104 VAL A CA 1
ATOM 825 C C . VAL A 1 104 ? -8.672 8.805 -3.264 1 98.81 104 VAL A C 1
ATOM 827 O O . VAL A 1 104 ? -9.859 9.086 -3.439 1 98.81 104 VAL A O 1
ATOM 830 N N . SER A 1 105 ? -8.164 8.531 -2.033 1 98.88 105 SER A N 1
ATOM 831 C CA . SER A 1 105 ? -9 8.734 -0.855 1 98.88 105 SER A CA 1
ATOM 832 C C . SER A 1 105 ? -9.531 10.164 -0.798 1 98.88 105 SER A C 1
ATOM 834 O O . SER A 1 105 ? -10.703 10.383 -0.492 1 98.88 105 SER A O 1
ATOM 836 N N . ALA A 1 106 ? -8.633 11.133 -1.074 1 98.81 106 ALA A N 1
ATOM 837 C CA . ALA A 1 106 ? -9.07 12.531 -1.105 1 98.81 106 ALA A CA 1
ATOM 838 C C . ALA A 1 106 ? -10.133 12.75 -2.178 1 98.81 106 ALA A C 1
ATOM 840 O O . ALA A 1 106 ? -11.156 13.383 -1.92 1 98.81 106 ALA A O 1
ATOM 841 N N . LEU A 1 107 ? -9.906 12.219 -3.309 1 98.31 107 LEU A N 1
ATOM 842 C CA . LEU A 1 107 ? -10.812 12.375 -4.438 1 98.31 107 LEU A CA 1
ATOM 843 C C . LEU A 1 107 ? -12.188 11.797 -4.113 1 98.31 107 LEU A C 1
ATOM 845 O O . LEU A 1 107 ? -13.203 12.453 -4.336 1 98.31 107 LEU A O 1
ATOM 849 N N . LEU A 1 108 ? -12.227 10.602 -3.564 1 98.31 108 LEU A N 1
ATOM 850 C CA . LEU A 1 108 ? -13.477 9.914 -3.287 1 98.31 108 LEU A CA 1
ATOM 851 C C . LEU A 1 108 ? -14.273 10.641 -2.205 1 98.31 108 LEU A C 1
ATOM 853 O O . LEU A 1 108 ? -15.5 10.586 -2.189 1 98.31 108 LEU A O 1
ATOM 857 N N . GLN A 1 109 ? -13.555 11.344 -1.322 1 98.44 109 GLN A N 1
ATOM 858 C CA . GLN A 1 109 ? -14.227 12.062 -0.239 1 98.44 109 GLN A CA 1
ATOM 859 C C . GLN A 1 109 ? -14.539 13.5 -0.64 1 98.44 109 GLN A C 1
ATOM 861 O O . GLN A 1 109 ? -15.117 14.25 0.144 1 98.44 109 GLN A O 1
ATOM 866 N N . GLY A 1 110 ? -14.125 13.852 -1.862 1 98.19 110 GLY A N 1
ATOM 867 C CA . GLY A 1 110 ? -14.266 15.242 -2.25 1 98.19 110 GLY A CA 1
ATOM 868 C C . GLY A 1 110 ? -13.5 16.188 -1.352 1 98.19 110 GLY A C 1
ATOM 869 O O . GLY A 1 110 ? -14 17.266 -1.011 1 98.19 110 GLY A O 1
ATOM 870 N N . ALA A 1 111 ? -12.398 15.789 -0.923 1 98.81 111 ALA A N 1
ATOM 871 C CA . ALA A 1 111 ? -11.633 16.531 0.072 1 98.81 111 ALA A CA 1
ATOM 872 C C . ALA A 1 111 ? -10.414 17.203 -0.562 1 98.81 111 ALA A C 1
ATOM 874 O O . ALA A 1 111 ? -9.875 16.719 -1.556 1 98.81 111 ALA A O 1
ATOM 875 N N . THR A 1 112 ? -9.977 18.312 -0.064 1 98.81 112 THR A N 1
ATOM 876 C CA . THR A 1 112 ? -8.703 18.938 -0.401 1 98.81 112 THR A CA 1
ATOM 877 C C . THR A 1 112 ? -7.543 18.156 0.203 1 98.81 112 THR A C 1
ATOM 879 O O . THR A 1 112 ? -7.488 17.953 1.418 1 98.81 112 THR A O 1
ATOM 882 N N . LEU A 1 113 ? -6.676 17.719 -0.631 1 98.88 113 LEU A N 1
ATOM 883 C CA . LEU A 1 113 ? -5.496 16.984 -0.177 1 98.88 113 LEU A CA 1
ATOM 884 C C . LEU A 1 113 ? -4.457 17.938 0.404 1 98.88 113 LEU A C 1
ATOM 886 O O . LEU A 1 113 ? -3.939 18.797 -0.304 1 98.88 113 LEU A O 1
ATOM 890 N N . VAL A 1 114 ? -4.16 17.812 1.664 1 98.88 114 VAL A N 1
ATOM 891 C CA . VAL A 1 114 ? -3.152 18.625 2.342 1 98.88 114 VAL A CA 1
ATOM 892 C C . VAL A 1 114 ? -1.838 17.844 2.424 1 98.88 114 VAL A C 1
ATOM 894 O O . VAL A 1 114 ? -1.792 16.75 2.979 1 98.88 114 VAL A O 1
ATOM 897 N N . HIS A 1 115 ? -0.839 18.406 1.886 1 98.69 115 HIS A N 1
ATOM 898 C CA . HIS A 1 115 ? 0.383 17.625 1.789 1 98.69 115 HIS A CA 1
ATOM 899 C C . HIS A 1 115 ? 1.617 18.516 1.747 1 98.69 115 HIS A C 1
ATOM 901 O O . HIS A 1 115 ? 1.504 19.719 1.544 1 98.69 115 HIS A O 1
ATOM 907 N N . LYS A 1 116 ? 2.801 17.906 2.018 1 97.88 116 LYS A N 1
ATOM 908 C CA . LYS A 1 116 ? 4.117 18.531 1.856 1 97.88 116 LYS A CA 1
ATOM 909 C C . LYS A 1 116 ? 4.98 17.719 0.887 1 97.88 116 LYS A C 1
ATOM 911 O O . LYS A 1 116 ? 6.168 17.516 1.135 1 97.88 116 LYS A O 1
ATOM 916 N N . ASP A 1 117 ? 4.449 17.078 -0.072 1 95.62 117 ASP A N 1
ATOM 917 C CA . ASP A 1 117 ? 5.125 16.188 -1.014 1 95.62 117 ASP A CA 1
ATOM 918 C C . ASP A 1 117 ? 4.934 16.672 -2.451 1 95.62 117 ASP A C 1
ATOM 920 O O . ASP A 1 117 ? 3.859 16.484 -3.033 1 95.62 117 ASP A O 1
ATOM 924 N N . PRO A 1 118 ? 5.953 17.125 -3.102 1 94 118 PRO A N 1
ATOM 925 C CA . PRO A 1 118 ? 5.855 17.656 -4.465 1 94 118 PRO A CA 1
ATOM 926 C C . PRO A 1 118 ? 5.395 16.609 -5.477 1 94 118 PRO A C 1
ATOM 928 O O . PRO A 1 118 ? 4.969 16.969 -6.578 1 94 118 PRO A O 1
ATOM 931 N N . GLU A 1 119 ? 5.449 15.391 -5.109 1 93.31 119 GLU A N 1
ATOM 932 C CA . GLU A 1 119 ? 5.035 14.328 -6.023 1 93.31 119 GLU A CA 1
ATOM 933 C C . GLU A 1 119 ? 3.543 14.422 -6.336 1 93.31 119 GLU A C 1
ATOM 935 O O . GLU A 1 119 ? 3.092 13.945 -7.379 1 93.31 119 GLU A O 1
ATOM 940 N N . PHE A 1 120 ? 2.787 15.047 -5.504 1 96.56 120 PHE A N 1
ATOM 941 C CA . PHE A 1 120 ? 1.343 15.133 -5.68 1 96.56 120 PHE A CA 1
ATOM 942 C C . PHE A 1 120 ? 0.989 16.172 -6.738 1 96.56 120 PHE A C 1
ATOM 944 O O . PHE A 1 120 ? -0.153 16.234 -7.195 1 96.56 120 PHE A O 1
ATOM 951 N N . GLU A 1 121 ? 1.938 16.953 -7.16 1 91.88 121 GLU A N 1
ATOM 952 C CA . GLU A 1 121 ? 1.678 18.016 -8.133 1 91.88 121 GLU A CA 1
ATOM 953 C C . GLU A 1 121 ? 1.157 17.453 -9.445 1 91.88 121 GLU A C 1
ATOM 955 O O . GLU A 1 121 ? 0.461 18.141 -10.195 1 91.88 121 GLU A O 1
ATOM 960 N N . THR A 1 122 ? 1.433 16.219 -9.703 1 91.62 122 THR A N 1
ATOM 961 C CA . THR A 1 122 ? 1.028 15.586 -10.953 1 91.62 122 THR A CA 1
ATOM 962 C C . THR A 1 122 ? -0.396 15.047 -10.852 1 91.62 122 THR A C 1
ATOM 964 O O . THR A 1 122 ? -0.987 14.641 -11.852 1 91.62 122 THR A O 1
ATOM 967 N N . VAL A 1 123 ? -0.948 15.031 -9.688 1 95.88 123 VAL A N 1
ATOM 968 C CA . VAL A 1 123 ? -2.275 14.469 -9.461 1 95.88 123 VAL A CA 1
ATOM 969 C C . VAL A 1 123 ? -3.33 15.562 -9.602 1 95.88 123 VAL A C 1
ATOM 971 O O . VAL A 1 123 ? -3.197 16.641 -9.016 1 95.88 123 VAL A O 1
ATOM 974 N N . GLN A 1 124 ? -4.336 15.273 -10.414 1 93.06 124 GLN A N 1
ATOM 975 C CA . GLN A 1 124 ? -5.41 16.234 -10.617 1 93.06 124 GLN A CA 1
ATOM 976 C C . GLN A 1 124 ? -6.461 16.141 -9.516 1 93.06 124 GLN A C 1
ATOM 978 O O . GLN A 1 124 ? -7.465 15.445 -9.672 1 93.06 124 GLN A O 1
ATOM 983 N N . CYS A 1 125 ? -6.371 16.875 -8.5 1 94.62 125 CYS A N 1
ATOM 984 C CA . CYS A 1 125 ? -7.293 16.969 -7.379 1 94.62 125 CYS A CA 1
ATOM 985 C C . CYS A 1 125 ? -7.102 18.297 -6.633 1 94.62 125 CYS A C 1
ATOM 987 O O . CYS A 1 125 ? -6.129 19.016 -6.875 1 94.62 125 CYS A O 1
ATOM 989 N N . GLN A 1 126 ? -8.047 18.703 -5.863 1 97.06 126 GLN A N 1
ATOM 990 C CA . GLN A 1 126 ? -7.867 19.891 -5.023 1 97.06 126 GLN A CA 1
ATOM 991 C C . GLN A 1 126 ? -6.766 19.656 -3.992 1 97.06 126 GLN A C 1
ATOM 993 O O . GLN A 1 126 ? -6.73 18.625 -3.328 1 97.06 126 GLN A O 1
ATOM 998 N N . GLN A 1 127 ? -5.887 20.625 -3.92 1 98.25 127 GLN A N 1
ATOM 999 C CA . GLN A 1 127 ? -4.742 20.406 -3.043 1 98.25 127 GLN A CA 1
ATOM 1000 C C . GLN A 1 127 ? -4.422 21.672 -2.238 1 98.25 127 GLN A C 1
ATOM 1002 O O . GLN A 1 127 ? -4.73 22.781 -2.67 1 98.25 127 GLN A O 1
ATOM 1007 N N . LEU A 1 128 ? -3.963 21.516 -1.111 1 98.44 128 LEU A N 1
ATOM 1008 C CA . LEU A 1 128 ? -3.322 22.531 -0.274 1 98.44 128 LEU A CA 1
ATOM 1009 C C . LEU A 1 128 ? -1.909 22.094 0.105 1 98.44 128 LEU A C 1
ATOM 1011 O O . LEU A 1 128 ? -1.726 21.25 0.975 1 98.44 128 LEU A O 1
ATOM 1015 N N . ALA A 1 129 ? -0.935 22.672 -0.6 1 97.94 129 ALA A N 1
ATOM 1016 C CA . ALA A 1 129 ? 0.467 22.344 -0.351 1 97.94 129 ALA A CA 1
ATOM 1017 C C . ALA A 1 129 ? 1.008 23.125 0.845 1 97.94 129 ALA A C 1
ATOM 1019 O O . ALA A 1 129 ? 0.846 24.344 0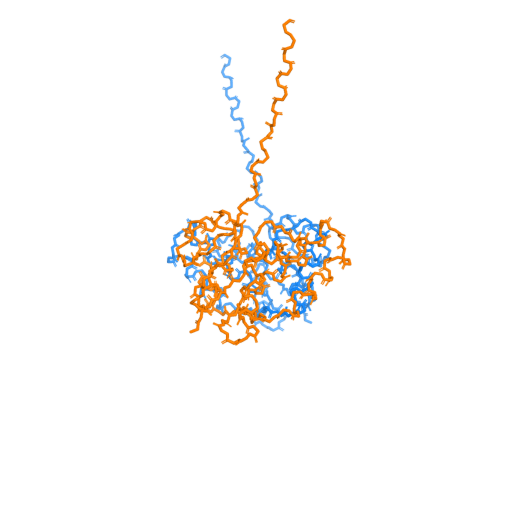.922 1 97.94 129 ALA A O 1
ATOM 1020 N N . LEU A 1 130 ? 1.591 22.391 1.773 1 98.25 130 LEU A N 1
ATOM 1021 C CA . LEU A 1 130 ? 2.33 23.016 2.859 1 98.25 130 LEU A CA 1
ATOM 1022 C C . LEU A 1 130 ? 3.717 23.453 2.393 1 98.25 130 LEU A C 1
ATOM 1024 O O . LEU A 1 130 ? 4.184 23.031 1.335 1 98.25 130 LEU A O 1
ATOM 1028 N N . PRO A 1 131 ? 4.391 24.312 3.154 1 95.69 131 PRO A N 1
ATOM 1029 C CA . PRO A 1 131 ? 5.715 24.75 2.719 1 95.69 131 PRO A CA 1
ATOM 1030 C C . PRO A 1 131 ? 6.715 23.594 2.6 1 95.69 131 PRO A C 1
ATOM 1032 O O . PRO A 1 131 ? 6.906 22.844 3.555 1 95.69 131 PRO A O 1
ATOM 1035 N N . TYR A 1 132 ? 7.289 23.562 1.458 1 90.44 132 TYR A N 1
ATOM 1036 C CA . TYR A 1 132 ? 8.281 22.516 1.23 1 90.44 132 TYR A CA 1
ATOM 1037 C C . TYR A 1 132 ? 9.555 22.797 2.023 1 90.44 132 TYR A C 1
ATOM 1039 O O . TYR A 1 132 ? 9.82 23.938 2.404 1 90.44 132 TYR A O 1
ATOM 1047 N N . LYS A 1 133 ? 10.234 21.688 2.412 1 77.5 133 LYS A N 1
ATOM 1048 C CA . LYS A 1 133 ? 11.523 21.891 3.074 1 77.5 133 LYS A CA 1
ATOM 1049 C C . LYS A 1 133 ? 12.523 22.562 2.141 1 77.5 133 LYS A C 1
ATOM 1051 O O . LYS A 1 133 ? 12.562 22.25 0.946 1 77.5 133 LYS A O 1
ATOM 1056 N N . PRO A 1 134 ? 13.141 23.594 2.59 1 68.19 134 PRO A N 1
ATOM 1057 C CA . PRO A 1 134 ? 14.117 24.281 1.742 1 68.19 134 PRO A CA 1
ATOM 1058 C C . PRO A 1 134 ? 15.164 23.328 1.166 1 68.19 134 PRO A C 1
ATOM 1060 O O . PRO A 1 134 ? 15.531 22.344 1.811 1 68.19 134 PRO A O 1
ATOM 1063 N N . LEU A 1 135 ? 15.289 23.203 -0.118 1 59.66 135 LEU A N 1
ATOM 1064 C CA . LEU A 1 135 ? 16.359 22.438 -0.739 1 59.66 135 LEU A CA 1
ATOM 1065 C C . LEU A 1 135 ? 17.688 22.656 -0.018 1 59.66 135 LEU A C 1
ATOM 1067 O O . LEU A 1 135 ? 18 23.797 0.354 1 59.66 135 LEU A O 1
ATOM 1071 N N . LYS A 1 136 ? 18.172 21.594 0.659 1 51.75 136 LYS A N 1
ATOM 1072 C CA . LYS A 1 136 ? 19.5 21.766 1.229 1 51.75 136 LYS A CA 1
ATOM 1073 C C . LYS A 1 136 ? 20.453 22.406 0.226 1 51.75 136 LYS A C 1
ATOM 1075 O O . LYS A 1 136 ? 20.719 21.844 -0.843 1 51.75 136 LYS A O 1
ATOM 1080 N N . ILE A 1 137 ? 20.375 23.688 0.136 1 47.78 137 ILE A N 1
ATOM 1081 C CA . ILE A 1 137 ? 21.453 24.312 -0.617 1 47.78 137 ILE A CA 1
ATOM 1082 C C . ILE A 1 137 ? 22.797 23.859 -0.06 1 47.78 137 ILE A C 1
ATOM 1084 O O . ILE A 1 137 ? 23.094 24.047 1.125 1 47.78 137 ILE A O 1
ATOM 1088 N N . HIS A 1 138 ? 23.234 22.766 -0.536 1 46.34 138 HIS A N 1
ATOM 1089 C CA . HIS A 1 138 ? 24.625 22.484 -0.234 1 46.34 138 HIS A CA 1
ATOM 1090 C C . HIS A 1 138 ? 25.5 23.719 -0.465 1 46.34 138 HIS A C 1
ATOM 1092 O O . HIS A 1 138 ? 25.578 24.219 -1.585 1 46.34 138 HIS A O 1
ATOM 1098 N N . GLU A 1 139 ? 25.656 24.516 0.482 1 43.19 139 GLU A N 1
ATOM 1099 C CA . GLU A 1 139 ? 26.672 25.562 0.419 1 43.19 139 GLU A CA 1
ATOM 1100 C C . GLU A 1 139 ? 28.031 24.969 0.06 1 43.19 139 GLU A C 1
ATOM 1102 O O . GLU A 1 139 ? 28.547 24.094 0.76 1 43.19 139 GLU A O 1
ATOM 1107 N N . GLU A 1 140 ? 28.375 24.734 -1.21 1 43.31 140 GLU A N 1
ATOM 1108 C CA . GLU A 1 140 ? 29.766 24.594 -1.641 1 43.31 140 GLU A CA 1
ATOM 1109 C C . GLU A 1 140 ? 30.656 25.656 -1.012 1 43.31 140 GLU A C 1
ATOM 1111 O O . GLU A 1 140 ? 30.406 26.859 -1.191 1 43.31 140 GLU A O 1
ATOM 1116 N N . HIS A 1 141 ? 30.969 25.547 0.264 1 44.19 141 HIS A N 1
ATOM 1117 C CA . HIS A 1 141 ? 32.094 26.312 0.812 1 44.19 141 HIS A CA 1
ATOM 1118 C C . HIS A 1 141 ? 33.281 26.281 -0.132 1 44.19 141 HIS A C 1
ATOM 1120 O O . HIS A 1 141 ? 33.875 25.234 -0.392 1 44.19 141 HIS A O 1
ATOM 1126 N N . GLY A 1 142 ? 33.25 27.031 -1.236 1 39.59 142 GLY A N 1
ATOM 1127 C CA . GLY A 1 142 ? 34.344 27.422 -2.086 1 39.59 142 GLY A CA 1
ATOM 1128 C C . GLY A 1 142 ? 35.531 28 -1.307 1 39.59 142 GLY A C 1
ATOM 1129 O O . GLY A 1 142 ? 35.75 29.203 -1.309 1 39.59 142 GLY A O 1
ATOM 1130 N N . ASP A 1 143 ? 35.812 27.625 -0.085 1 38.75 143 ASP A N 1
ATOM 1131 C CA . ASP A 1 143 ? 37.062 28.172 0.44 1 38.75 143 ASP A CA 1
ATOM 1132 C C . ASP A 1 143 ? 38.25 27.75 -0.419 1 38.75 143 ASP A C 1
ATOM 1134 O O . ASP A 1 143 ? 38.781 26.656 -0.233 1 38.75 143 ASP A O 1
ATOM 1138 N N . TYR A 1 144 ? 38.219 27.922 -1.81 1 31.52 144 TYR A N 1
ATOM 1139 C CA . TYR A 1 144 ? 39.531 27.938 -2.449 1 31.52 144 TYR A CA 1
ATOM 1140 C C . TYR A 1 144 ? 40.375 29.109 -1.954 1 31.52 144 TYR A C 1
ATOM 1142 O O . TYR A 1 144 ? 39.969 30.266 -2.072 1 31.52 144 TYR A O 1
ATOM 1150 N N . ARG A 1 145 ? 41.125 29 -0.862 1 31.27 145 ARG A N 1
ATOM 1151 C CA . ARG A 1 145 ? 42.344 29.734 -0.544 1 31.27 145 ARG A CA 1
ATOM 1152 C C . ARG A 1 145 ? 43.281 29.797 -1.745 1 31.27 145 ARG A C 1
ATOM 1154 O O . ARG A 1 145 ? 43.594 28.766 -2.328 1 31.27 145 ARG A O 1
ATOM 1161 N N . LEU A 1 146 ? 43.312 30.953 -2.432 1 25.7 146 LEU A N 1
ATOM 1162 C CA . LEU A 1 146 ? 44.469 31.406 -3.193 1 25.7 146 LEU A CA 1
ATOM 1163 C C . LEU A 1 146 ? 45.719 31.469 -2.314 1 25.7 146 LEU A C 1
ATOM 1165 O O . LEU A 1 146 ? 45.625 31.719 -1.113 1 25.7 146 LEU A O 1
ATOM 1169 N N . MET B 1 1 ? -4.707 -29.297 6.133 1 90.44 1 MET B N 1
ATOM 1170 C CA . MET B 1 1 ? -4.824 -28.766 4.777 1 90.44 1 MET B CA 1
ATOM 1171 C C . MET B 1 1 ? -3.75 -27.719 4.508 1 90.44 1 MET B C 1
ATOM 1173 O O . MET B 1 1 ? -3.451 -26.891 5.375 1 90.44 1 MET B O 1
ATOM 1177 N N . LYS B 1 2 ? -2.996 -27.812 3.334 1 96.06 2 LYS B N 1
ATOM 1178 C CA . LYS B 1 2 ? -1.934 -26.875 2.994 1 96.06 2 LYS B CA 1
ATOM 1179 C C . LYS B 1 2 ? -2.498 -25.484 2.742 1 96.06 2 LYS B C 1
ATOM 1181 O O . LYS B 1 2 ? -3.627 -25.344 2.27 1 96.06 2 LYS B O 1
ATOM 1186 N N . ARG B 1 3 ? -1.814 -24.469 3.201 1 98.75 3 ARG B N 1
ATOM 1187 C CA . ARG B 1 3 ? -2.207 -23.078 2.98 1 98.75 3 ARG B CA 1
ATOM 1188 C C . ARG B 1 3 ? -1.135 -22.328 2.203 1 98.75 3 ARG B C 1
ATOM 1190 O O . ARG B 1 3 ? 0.049 -22.391 2.543 1 98.75 3 ARG B O 1
ATOM 1197 N N . TYR B 1 4 ? -1.539 -21.641 1.163 1 98.88 4 TYR B N 1
ATOM 1198 C CA . TYR B 1 4 ? -0.629 -20.859 0.333 1 98.88 4 TYR B CA 1
ATOM 1199 C C . TYR B 1 4 ? -1.113 -19.422 0.199 1 98.88 4 TYR B C 1
ATOM 1201 O O . TYR B 1 4 ? -2.318 -19.156 0.209 1 98.88 4 TYR B O 1
ATOM 1209 N N . LEU B 1 5 ? -0.256 -18.516 0.147 1 98.94 5 LEU B N 1
ATOM 1210 C CA . LEU B 1 5 ? -0.536 -17.156 -0.27 1 98.94 5 LEU B CA 1
ATOM 1211 C C . LEU B 1 5 ? 0.271 -16.781 -1.511 1 98.94 5 LEU B C 1
ATOM 1213 O O . LEU B 1 5 ? 1.5 -16.891 -1.512 1 98.94 5 LEU B O 1
ATOM 1217 N N . LEU B 1 6 ? -0.422 -16.438 -2.551 1 98.94 6 LEU B N 1
ATOM 1218 C CA . LEU B 1 6 ? 0.237 -16.094 -3.811 1 98.94 6 LEU B CA 1
ATOM 1219 C C . LEU B 1 6 ? 0.626 -14.625 -3.844 1 98.94 6 LEU B C 1
ATOM 1221 O O . LEU B 1 6 ? -0.234 -13.75 -3.729 1 98.94 6 LEU B O 1
ATOM 1225 N N . ASP B 1 7 ? 1.94 -14.391 -3.951 1 98.81 7 ASP B N 1
ATOM 1226 C CA . ASP B 1 7 ? 2.43 -13.047 -4.23 1 98.81 7 ASP B CA 1
ATOM 1227 C C . ASP B 1 7 ? 2.02 -12.594 -5.629 1 98.81 7 ASP B C 1
ATOM 1229 O O . ASP B 1 7 ? 1.641 -13.414 -6.469 1 98.81 7 ASP B O 1
ATOM 1233 N N . THR B 1 8 ? 2.053 -11.281 -5.836 1 98.81 8 THR B N 1
ATOM 1234 C CA . THR B 1 8 ? 1.753 -10.734 -7.152 1 98.81 8 THR B CA 1
ATOM 1235 C C . THR B 1 8 ? 2.602 -11.414 -8.227 1 98.81 8 THR B C 1
ATOM 1237 O O . THR B 1 8 ? 2.102 -11.75 -9.305 1 98.81 8 THR B O 1
ATOM 1240 N N . SER B 1 9 ? 3.861 -11.617 -7.93 1 98.5 9 SER B N 1
ATOM 1241 C CA . SER B 1 9 ? 4.77 -12.227 -8.898 1 98.5 9 SER B CA 1
ATOM 1242 C C . SER B 1 9 ? 4.316 -13.633 -9.266 1 98.5 9 SER B C 1
ATOM 1244 O O . SER B 1 9 ? 4.492 -14.07 -10.406 1 98.5 9 SER B O 1
ATOM 1246 N N . ALA B 1 10 ? 3.791 -14.367 -8.328 1 98.75 10 ALA B N 1
ATOM 1247 C CA . ALA B 1 10 ? 3.275 -15.703 -8.617 1 98.75 10 ALA B CA 1
ATOM 1248 C C . ALA B 1 10 ? 2.047 -15.633 -9.523 1 98.75 10 ALA B C 1
ATOM 1250 O O . ALA B 1 10 ? 1.918 -16.422 -10.469 1 98.75 10 ALA B O 1
ATOM 1251 N N . LEU B 1 11 ? 1.158 -14.75 -9.242 1 98.81 11 LEU B N 1
ATOM 1252 C CA . LEU B 1 11 ? -0.047 -14.57 -10.047 1 98.81 11 LEU B CA 1
ATOM 1253 C C . LEU B 1 11 ? 0.307 -14.164 -11.469 1 98.81 11 LEU B C 1
ATOM 1255 O O . LEU B 1 11 ? -0.28 -14.672 -12.43 1 98.81 11 LEU B O 1
ATOM 1259 N N . LEU B 1 12 ? 1.244 -13.258 -11.609 1 98.62 12 LEU B N 1
ATOM 1260 C CA . LEU B 1 12 ? 1.66 -12.812 -12.938 1 98.62 12 LEU B CA 1
ATOM 1261 C C . LEU B 1 12 ? 2.402 -13.914 -13.68 1 98.62 12 LEU B C 1
ATOM 1263 O O . LEU B 1 12 ? 2.305 -14.023 -14.898 1 98.62 12 LEU B O 1
ATOM 1267 N N . THR B 1 13 ? 3.219 -14.711 -12.938 1 98.38 13 THR B N 1
ATOM 1268 C CA . THR B 1 13 ? 3.859 -15.883 -13.523 1 98.38 13 THR B CA 1
ATOM 1269 C C . THR B 1 13 ? 2.824 -16.797 -14.164 1 98.38 13 THR B C 1
ATOM 1271 O O . THR B 1 13 ? 3.021 -17.281 -15.281 1 98.38 13 THR B O 1
ATOM 1274 N N . LEU B 1 14 ? 1.724 -17.062 -13.43 1 98.5 14 LEU B N 1
ATOM 1275 C CA . LEU B 1 14 ? 0.624 -17.859 -13.953 1 98.5 14 LEU B CA 1
ATOM 1276 C C . LEU B 1 14 ? 0.013 -17.203 -15.188 1 98.5 14 LEU B C 1
ATOM 1278 O O . LEU B 1 14 ? -0.137 -17.844 -16.219 1 98.5 14 LEU B O 1
ATOM 1282 N N . ARG B 1 15 ? -0.306 -15.883 -15.086 1 98.19 15 ARG B N 1
ATOM 1283 C CA . ARG B 1 15 ? -0.947 -15.141 -16.172 1 98.19 15 ARG B CA 1
ATOM 1284 C C . ARG B 1 15 ? -0.106 -15.188 -17.438 1 98.19 15 ARG B C 1
ATOM 1286 O O . ARG B 1 15 ? -0.638 -15.375 -18.531 1 98.19 15 ARG B O 1
ATOM 1293 N N . ASP B 1 16 ? 1.196 -15.055 -17.25 1 97.56 16 ASP B N 1
ATOM 1294 C CA . ASP B 1 16 ? 2.086 -14.867 -18.406 1 97.56 16 ASP B CA 1
ATOM 1295 C C . ASP B 1 16 ? 2.695 -16.203 -18.844 1 97.56 16 ASP B C 1
ATOM 1297 O O . ASP B 1 16 ? 3.537 -16.234 -19.734 1 97.56 16 ASP B O 1
ATOM 1301 N N . ASP B 1 17 ? 2.359 -17.266 -18.172 1 97.88 17 ASP B N 1
ATOM 1302 C CA . ASP B 1 17 ? 2.852 -18.609 -18.469 1 97.88 17 ASP B CA 1
ATOM 1303 C C . ASP B 1 17 ? 4.379 -18.656 -18.422 1 97.88 17 ASP B C 1
ATOM 1305 O O . ASP B 1 17 ? 5.016 -19.109 -19.375 1 97.88 17 ASP B O 1
ATOM 1309 N N . GLU B 1 18 ? 4.91 -18.078 -17.453 1 97.5 18 GLU B N 1
ATOM 1310 C CA . GLU B 1 18 ? 6.355 -18.078 -17.25 1 97.5 18 GLU B CA 1
ATOM 1311 C C . GLU B 1 18 ? 6.805 -19.328 -16.516 1 97.5 18 GLU B C 1
ATOM 1313 O O . GLU B 1 18 ? 5.977 -20.125 -16.062 1 97.5 18 GLU B O 1
ATOM 1318 N N . GLU B 1 19 ? 8.141 -19.516 -16.422 1 97.56 19 GLU B N 1
ATOM 1319 C CA . GLU B 1 19 ? 8.656 -20.641 -15.648 1 97.56 19 GLU B CA 1
ATOM 1320 C C . GLU B 1 19 ? 8.141 -20.594 -14.211 1 97.56 19 GLU B C 1
ATOM 1322 O O . GLU B 1 19 ? 8.266 -19.578 -13.531 1 97.56 19 GLU B O 1
ATOM 1327 N N . GLY B 1 20 ? 7.438 -21.656 -13.758 1 98.06 20 GLY B N 1
ATOM 1328 C CA . GLY B 1 20 ? 6.809 -21.719 -12.445 1 98.06 20 GLY B CA 1
ATOM 1329 C C . GLY B 1 20 ? 5.293 -21.688 -12.508 1 98.06 20 GLY B C 1
ATOM 1330 O O . GLY B 1 20 ? 4.617 -21.938 -11.508 1 98.06 20 GLY B O 1
ATOM 1331 N N . ALA B 1 21 ? 4.773 -21.406 -13.664 1 98.5 21 ALA B N 1
ATOM 1332 C CA . ALA B 1 21 ? 3.326 -21.312 -13.828 1 98.5 21 ALA B CA 1
ATOM 1333 C C . ALA B 1 21 ? 2.637 -22.625 -13.461 1 98.5 21 ALA B C 1
ATOM 1335 O O . ALA B 1 21 ? 1.558 -22.609 -12.859 1 98.5 21 ALA B O 1
ATOM 1336 N N . ASN B 1 22 ? 3.293 -23.703 -13.805 1 98.44 22 ASN B N 1
ATOM 1337 C CA . ASN B 1 22 ? 2.717 -25.016 -13.5 1 98.44 22 ASN B CA 1
ATOM 1338 C C . ASN B 1 22 ? 2.588 -25.234 -11.992 1 98.44 22 ASN B C 1
ATOM 1340 O O . ASN B 1 22 ? 1.635 -25.859 -11.539 1 98.44 22 ASN B O 1
ATOM 1344 N N . THR B 1 23 ? 3.562 -24.75 -11.266 1 98.62 23 THR B N 1
ATOM 1345 C CA . THR B 1 23 ? 3.52 -24.859 -9.812 1 98.62 23 THR B CA 1
ATOM 1346 C C . THR B 1 23 ? 2.32 -24.094 -9.25 1 98.62 23 THR B C 1
ATOM 1348 O O . THR B 1 23 ? 1.588 -24.625 -8.406 1 98.62 23 THR B O 1
ATOM 1351 N N . VAL B 1 24 ? 2.102 -22.906 -9.711 1 98.81 24 VAL B N 1
ATOM 1352 C CA . VAL B 1 24 ? 0.988 -22.078 -9.25 1 98.81 24 VAL B CA 1
ATOM 1353 C C . VAL B 1 24 ? -0.334 -22.734 -9.648 1 98.81 24 VAL B C 1
ATOM 1355 O O . VAL B 1 24 ? -1.271 -22.797 -8.852 1 98.81 24 VAL B O 1
ATOM 1358 N N . ALA B 1 25 ? -0.386 -23.25 -10.891 1 98.62 25 ALA B N 1
ATOM 1359 C CA . ALA B 1 25 ? -1.586 -23.938 -11.375 1 98.62 25 ALA B CA 1
ATOM 1360 C C . ALA B 1 25 ? -1.92 -25.141 -10.516 1 98.62 25 ALA B C 1
ATOM 1362 O O . ALA B 1 25 ? -3.086 -25.375 -10.188 1 98.62 25 ALA B O 1
ATOM 1363 N N . ASP B 1 26 ? -0.916 -25.875 -10.195 1 98.44 26 ASP B N 1
ATOM 1364 C CA . ASP B 1 26 ? -1.098 -27.062 -9.367 1 98.44 26 ASP B CA 1
ATOM 1365 C C . ASP B 1 26 ? -1.652 -26.688 -7.992 1 98.44 26 ASP B C 1
ATOM 1367 O O . ASP B 1 26 ? -2.529 -27.375 -7.465 1 98.44 26 ASP B O 1
ATOM 1371 N N . ILE B 1 27 ? -1.123 -25.625 -7.418 1 98.56 27 ILE B N 1
ATOM 1372 C CA . ILE B 1 27 ? -1.58 -25.141 -6.121 1 98.56 27 ILE B CA 1
ATOM 1373 C C . ILE B 1 27 ? -3.059 -24.766 -6.199 1 98.56 27 ILE B C 1
ATOM 1375 O O . ILE B 1 27 ? -3.848 -25.156 -5.332 1 98.56 27 ILE B O 1
ATOM 1379 N N . LEU B 1 28 ? -3.473 -24.062 -7.242 1 98.5 28 LEU B N 1
ATOM 1380 C CA . LEU B 1 28 ? -4.855 -23.641 -7.418 1 98.5 28 LEU B CA 1
ATOM 1381 C C . LEU B 1 28 ? -5.77 -24.828 -7.652 1 98.5 28 LEU B C 1
ATOM 1383 O O . LEU B 1 28 ? -6.922 -24.844 -7.207 1 98.5 28 LEU B O 1
ATOM 1387 N N . GLN B 1 29 ? -5.219 -25.812 -8.344 1 97.56 29 GLN B N 1
ATOM 1388 C CA . GLN B 1 29 ? -5.988 -27.031 -8.562 1 97.56 29 GLN B CA 1
ATOM 1389 C C . GLN B 1 29 ? -6.242 -27.766 -7.25 1 97.56 29 GLN B C 1
ATOM 1391 O O . GLN B 1 29 ? -7.34 -28.281 -7.027 1 97.56 29 GLN B O 1
ATOM 1396 N N . GLN B 1 30 ? -5.223 -27.844 -6.457 1 97.44 30 GLN B N 1
ATOM 1397 C CA . GLN B 1 30 ? -5.391 -28.453 -5.141 1 97.44 30 GLN B CA 1
ATOM 1398 C C . GLN B 1 30 ? -6.492 -27.75 -4.348 1 97.44 30 GLN B C 1
ATOM 1400 O O . GLN B 1 30 ? -7.227 -28.391 -3.6 1 97.44 30 GLN B O 1
ATOM 1405 N N . CYS B 1 31 ? -6.562 -26.453 -4.512 1 96 31 CYS B N 1
ATOM 1406 C CA . CYS B 1 31 ? -7.605 -25.688 -3.85 1 96 31 CYS B CA 1
ATOM 1407 C C . CYS B 1 31 ? -8.984 -26.094 -4.352 1 96 31 CYS B C 1
ATOM 1409 O O . CYS B 1 31 ? -9.914 -26.25 -3.557 1 96 31 CYS B O 1
ATOM 1411 N N . GLN B 1 32 ? -9.094 -26.25 -5.617 1 94.38 32 GLN B N 1
ATOM 1412 C CA . GLN B 1 32 ? -10.367 -26.625 -6.234 1 94.38 32 GLN B CA 1
ATOM 1413 C C . GLN B 1 32 ? -10.836 -27.984 -5.75 1 94.38 32 GLN B C 1
ATOM 1415 O O . GLN B 1 32 ? -12.039 -28.234 -5.629 1 94.38 32 GLN B O 1
ATOM 1420 N N . TYR B 1 33 ? -9.906 -28.797 -5.379 1 94.75 33 TYR B N 1
ATOM 1421 C CA . TYR B 1 33 ? -10.234 -30.141 -4.922 1 94.75 33 TYR B CA 1
ATOM 1422 C C . TYR B 1 33 ? -10.352 -30.188 -3.404 1 94.75 33 TYR B C 1
ATOM 1424 O O . TYR B 1 33 ? -10.523 -31.25 -2.82 1 94.75 33 TYR B O 1
ATOM 1432 N N . GLY B 1 34 ? -10.211 -29.031 -2.775 1 94.81 34 GLY B N 1
ATOM 1433 C CA . GLY B 1 34 ? -10.375 -28.938 -1.332 1 94.81 34 GLY B CA 1
ATOM 1434 C C . GLY B 1 34 ? -9.164 -29.438 -0.565 1 94.81 34 GLY B C 1
ATOM 1435 O O . GLY B 1 34 ? -9.25 -29.703 0.634 1 94.81 34 GLY B O 1
ATOM 1436 N N . GLN B 1 35 ? -8.023 -29.516 -1.226 1 96.5 35 GLN B N 1
ATOM 1437 C CA . GLN B 1 35 ? -6.812 -30.047 -0.623 1 96.5 35 GLN B CA 1
ATOM 1438 C C . GLN B 1 35 ? -5.914 -28.938 -0.092 1 96.5 35 GLN B C 1
ATOM 1440 O O . GLN B 1 35 ? -4.98 -29.203 0.67 1 96.5 35 GLN B O 1
ATOM 1445 N N . ALA B 1 36 ? -6.199 -27.766 -0.496 1 98 36 ALA B N 1
ATOM 1446 C CA . ALA B 1 36 ? -5.438 -26.594 -0.054 1 98 36 ALA B CA 1
ATOM 1447 C C . ALA B 1 36 ? -6.328 -25.359 0.027 1 98 36 ALA B C 1
ATOM 1449 O O . ALA B 1 36 ? -7.414 -25.328 -0.554 1 98 36 ALA B O 1
ATOM 1450 N N . LYS B 1 37 ? -5.969 -24.469 0.809 1 98.56 37 LYS B N 1
ATOM 1451 C CA . LYS B 1 37 ? -6.539 -23.125 0.791 1 98.56 37 LYS B CA 1
ATOM 1452 C C . LYS B 1 37 ? -5.551 -22.125 0.21 1 98.56 37 LYS B C 1
ATOM 1454 O O . LYS B 1 37 ? -4.359 -22.156 0.528 1 98.56 37 LYS B O 1
ATOM 1459 N N . VAL B 1 38 ? -6.039 -21.312 -0.627 1 98.88 38 VAL B N 1
ATOM 1460 C CA . VAL B 1 38 ? -5.168 -20.344 -1.299 1 98.88 38 VAL B CA 1
ATOM 1461 C C . VAL B 1 38 ? -5.625 -18.922 -0.983 1 98.88 38 VAL B C 1
ATOM 1463 O O . VAL B 1 38 ? -6.812 -18.609 -1.075 1 98.88 38 VAL B O 1
ATOM 1466 N N . PHE B 1 39 ? -4.66 -18.094 -0.593 1 98.88 39 PHE B N 1
ATOM 1467 C CA . PHE B 1 39 ? -4.902 -16.688 -0.25 1 98.88 39 PHE B CA 1
ATOM 1468 C C . PHE B 1 39 ? -4.121 -15.766 -1.174 1 98.88 39 PHE B C 1
ATOM 1470 O O . PHE B 1 39 ? -3.172 -16.188 -1.835 1 98.88 39 PHE B O 1
ATOM 1477 N N . ALA B 1 40 ? -4.527 -14.594 -1.24 1 98.88 40 ALA B N 1
ATOM 1478 C CA . ALA B 1 40 ? -3.764 -13.461 -1.764 1 98.88 40 ALA B CA 1
ATOM 1479 C C . ALA B 1 40 ? -4.152 -12.164 -1.059 1 98.88 40 ALA B C 1
ATOM 1481 O O . ALA B 1 40 ? -5.211 -12.086 -0.432 1 98.88 40 ALA B O 1
ATOM 1482 N N . CYS B 1 41 ? -3.305 -11.227 -1.077 1 98.88 41 CYS B N 1
ATOM 1483 C CA . CYS B 1 41 ? -3.477 -9.945 -0.4 1 98.88 41 CYS B CA 1
ATOM 1484 C C . CYS B 1 41 ? -4.211 -8.953 -1.291 1 98.88 41 CYS B C 1
ATOM 1486 O O . CYS B 1 41 ? -4.012 -8.938 -2.506 1 98.88 41 CYS B O 1
ATOM 1488 N N . PHE B 1 42 ? -5.012 -8.055 -0.751 1 98.81 42 PHE B N 1
ATOM 1489 C CA . PHE B 1 42 ? -5.66 -7.004 -1.527 1 98.81 42 PHE B CA 1
ATOM 1490 C C . PHE B 1 42 ? -4.629 -6.172 -2.283 1 98.81 42 PHE B C 1
ATOM 1492 O O . PHE B 1 42 ? -4.906 -5.676 -3.377 1 98.81 42 PHE B O 1
ATOM 1499 N N . MET B 1 43 ? -3.506 -6.051 -1.75 1 98.88 43 MET B N 1
ATOM 1500 C CA . MET B 1 43 ? -2.43 -5.289 -2.377 1 98.88 43 MET B CA 1
ATOM 1501 C C . MET B 1 43 ? -2.033 -5.91 -3.715 1 98.88 43 MET B C 1
ATOM 1503 O O . MET B 1 43 ? -1.677 -5.191 -4.652 1 98.88 43 MET B O 1
ATOM 1507 N N . SER B 1 44 ? -2.049 -7.234 -3.801 1 98.88 44 SER B N 1
ATOM 1508 C CA . SER B 1 44 ? -1.73 -7.91 -5.055 1 98.88 44 SER B CA 1
ATOM 1509 C C . SER B 1 44 ? -2.748 -7.57 -6.141 1 98.88 44 SER B C 1
ATOM 1511 O O . SER B 1 44 ? -2.402 -7.492 -7.32 1 98.88 44 SER B O 1
ATOM 1513 N N . GLN B 1 45 ? -4.016 -7.344 -5.75 1 98.62 45 GLN B N 1
ATOM 1514 C CA . GLN B 1 45 ? -5.02 -6.926 -6.723 1 98.62 45 GLN B CA 1
ATOM 1515 C C . GLN B 1 45 ? -4.656 -5.578 -7.34 1 98.62 45 GLN B C 1
ATOM 1517 O O . GLN B 1 45 ? -4.746 -5.406 -8.562 1 98.62 45 GLN B O 1
ATOM 1522 N N . MET B 1 46 ? -4.281 -4.699 -6.434 1 98.88 46 MET B N 1
ATOM 1523 C CA . MET B 1 46 ? -3.857 -3.393 -6.93 1 98.88 46 MET B CA 1
ATOM 1524 C C . MET B 1 46 ? -2.666 -3.527 -7.871 1 98.88 46 MET B C 1
ATOM 1526 O O . MET B 1 46 ? -2.641 -2.914 -8.938 1 98.88 46 MET B O 1
ATOM 1530 N N . GLU B 1 47 ? -1.702 -4.312 -7.457 1 98.88 47 GLU B N 1
ATOM 1531 C CA . GLU B 1 47 ? -0.482 -4.465 -8.242 1 98.88 47 GLU B CA 1
ATOM 1532 C C . GLU B 1 47 ? -0.775 -5.094 -9.602 1 98.88 47 GLU B C 1
ATOM 1534 O O . GLU B 1 47 ? -0.248 -4.648 -10.625 1 98.88 47 GLU B O 1
ATOM 1539 N N . ILE B 1 48 ? -1.558 -6.121 -9.641 1 98.81 48 ILE B N 1
ATOM 1540 C CA . ILE B 1 48 ? -1.901 -6.766 -10.898 1 98.81 48 ILE B CA 1
ATOM 1541 C C . ILE B 1 48 ? -2.527 -5.746 -11.844 1 98.81 48 ILE B C 1
ATOM 1543 O O . ILE B 1 48 ? -2.111 -5.629 -13 1 98.81 48 ILE B O 1
ATOM 1547 N N . LEU B 1 49 ? -3.477 -4.965 -11.352 1 98.88 49 LEU B N 1
ATOM 1548 C CA . LEU B 1 49 ? -4.215 -4.008 -12.164 1 98.88 49 LEU B CA 1
ATOM 1549 C C . LEU B 1 49 ? -3.281 -2.938 -12.727 1 98.88 49 LEU B C 1
ATOM 1551 O O . LEU B 1 49 ? -3.18 -2.773 -13.945 1 98.88 49 LEU B O 1
ATOM 1555 N N . TYR B 1 50 ? -2.5 -2.281 -11.859 1 98.88 50 TYR B N 1
ATOM 1556 C CA . TYR B 1 50 ? -1.756 -1.135 -12.367 1 98.88 50 TYR B CA 1
ATOM 1557 C C . TYR B 1 50 ? -0.52 -1.587 -13.133 1 98.88 50 TYR B C 1
ATOM 1559 O O . TYR B 1 50 ? -0.109 -0.938 -14.102 1 98.88 50 TYR B O 1
ATOM 1567 N N . ARG B 1 51 ? 0.108 -2.732 -12.766 1 98.81 51 ARG B N 1
ATOM 1568 C CA . ARG B 1 51 ? 1.311 -3.174 -13.469 1 98.81 51 ARG B CA 1
ATOM 1569 C C . ARG B 1 51 ? 0.986 -3.621 -14.891 1 98.81 51 ARG B C 1
ATOM 1571 O O . ARG B 1 51 ? 1.684 -3.252 -15.836 1 98.81 51 ARG B O 1
ATOM 1578 N N . VAL B 1 52 ? -0.025 -4.418 -15.039 1 98.88 52 VAL B N 1
ATOM 1579 C CA . VAL B 1 52 ? -0.414 -4.879 -16.359 1 98.88 52 VAL B CA 1
ATOM 1580 C C . VAL B 1 52 ? -0.903 -3.697 -17.203 1 98.88 52 VAL B C 1
ATOM 1582 O O . VAL B 1 52 ? -0.609 -3.607 -18.391 1 98.88 52 VAL B O 1
ATOM 1585 N N . TRP B 1 53 ? -1.687 -2.799 -16.562 1 98.88 53 TRP B N 1
ATOM 1586 C CA . TRP B 1 53 ? -2.141 -1.582 -17.219 1 98.88 53 TRP B CA 1
ATOM 1587 C C . TRP B 1 53 ? -0.958 -0.78 -17.766 1 98.88 53 TRP B C 1
ATOM 1589 O O . TRP B 1 53 ? -0.944 -0.385 -18.922 1 98.88 53 TRP B O 1
ATOM 1599 N N . LYS B 1 54 ? 0.078 -0.639 -17 1 98.44 54 LYS B N 1
ATOM 1600 C CA . LYS B 1 54 ? 1.259 0.119 -17.406 1 98.44 54 LYS B CA 1
ATOM 1601 C C . LYS B 1 54 ? 1.992 -0.575 -18.547 1 98.44 54 LYS B C 1
ATOM 1603 O O . LYS B 1 54 ? 2.469 0.083 -19.484 1 98.44 54 LYS B O 1
ATOM 1608 N N . ASN B 1 55 ? 2.047 -1.853 -18.5 1 98.19 55 ASN B N 1
ATOM 1609 C CA . ASN B 1 55 ? 2.865 -2.613 -19.438 1 98.19 55 ASN B CA 1
ATOM 1610 C C . ASN B 1 55 ? 2.105 -2.91 -20.719 1 98.19 55 ASN B C 1
ATOM 1612 O O . ASN B 1 55 ? 2.699 -2.949 -21.812 1 98.19 55 ASN B O 1
ATOM 1616 N N . GLU B 1 56 ? 0.754 -3.133 -20.625 1 98.69 56 GLU B N 1
ATOM 1617 C CA . GLU B 1 56 ? 0.022 -3.686 -21.75 1 98.69 56 GLU B CA 1
ATOM 1618 C C . GLU B 1 56 ? -1.209 -2.846 -22.078 1 98.69 56 GLU B C 1
ATOM 1620 O O . GLU B 1 56 ? -1.949 -3.156 -23.016 1 98.69 56 GLU B O 1
ATOM 1625 N N . GLY B 1 57 ? -1.482 -1.877 -21.312 1 98.62 57 GLY B N 1
ATOM 1626 C CA . GLY B 1 57 ? -2.629 -1.015 -21.547 1 98.62 57 GLY B CA 1
ATOM 1627 C C . GLY B 1 57 ? -3.783 -1.281 -20.609 1 98.62 57 GLY B C 1
ATOM 1628 O O . GLY B 1 57 ? -3.807 -2.305 -19.922 1 98.62 57 GLY B O 1
ATOM 1629 N N . GLU B 1 58 ? -4.781 -0.335 -20.547 1 98.75 58 GLU B N 1
ATOM 1630 C CA . GLU B 1 58 ? -5.887 -0.355 -19.594 1 98.75 58 GLU B CA 1
ATOM 1631 C C . GLU B 1 58 ? -6.723 -1.622 -19.75 1 98.75 58 GLU B C 1
ATOM 1633 O O . GLU B 1 58 ? -7.059 -2.277 -18.766 1 98.75 58 GLU B O 1
ATOM 1638 N N . GLN B 1 59 ? -7.094 -1.933 -20.953 1 98.75 59 GLN B N 1
ATOM 1639 C CA . GLN B 1 59 ? -7.949 -3.088 -21.188 1 98.75 59 GLN B CA 1
ATOM 1640 C C . GLN B 1 59 ? -7.305 -4.371 -20.672 1 98.75 59 GLN B C 1
ATOM 1642 O O . GLN B 1 59 ? -7.969 -5.191 -20.047 1 98.75 59 GLN B O 1
ATOM 1647 N N . ALA B 1 60 ? -6.031 -4.547 -20.906 1 98.81 60 ALA B N 1
ATOM 1648 C CA . ALA B 1 60 ? -5.305 -5.715 -20.422 1 98.81 60 ALA B CA 1
ATOM 1649 C C . ALA B 1 60 ? -5.254 -5.738 -18.891 1 98.81 60 ALA B C 1
ATOM 1651 O O . ALA B 1 60 ? -5.398 -6.801 -18.281 1 98.81 60 ALA B O 1
ATOM 1652 N N . GLY B 1 61 ? -5.008 -4.535 -18.328 1 98.88 61 GLY B N 1
ATOM 1653 C CA . GLY B 1 61 ? -4.996 -4.445 -16.891 1 98.88 61 GLY B CA 1
ATOM 1654 C C . GLY B 1 61 ? -6.316 -4.844 -16.25 1 98.88 61 GLY B C 1
ATOM 1655 O O . GLY B 1 61 ? -6.344 -5.617 -15.289 1 98.88 61 GLY B O 1
ATOM 1656 N N . ARG B 1 62 ? -7.402 -4.348 -16.781 1 98.69 62 ARG B N 1
ATOM 1657 C CA . ARG B 1 62 ? -8.734 -4.652 -16.266 1 98.69 62 ARG B CA 1
ATOM 1658 C C . ARG B 1 62 ? -9.07 -6.129 -16.453 1 98.69 62 ARG B C 1
ATOM 1660 O O . ARG B 1 62 ? -9.68 -6.746 -15.578 1 98.69 62 ARG B O 1
ATOM 1667 N N . LEU B 1 63 ? -8.664 -6.668 -17.594 1 98.69 63 LEU B N 1
ATOM 1668 C CA . LEU B 1 63 ? -8.891 -8.086 -17.828 1 98.69 63 LEU B CA 1
ATOM 1669 C C . LEU B 1 63 ? -8.117 -8.938 -16.828 1 98.69 63 LEU B C 1
ATOM 1671 O O . LEU B 1 63 ? -8.656 -9.898 -16.266 1 98.69 63 LEU B O 1
ATOM 1675 N N . ALA B 1 64 ? -6.855 -8.602 -16.609 1 98.75 64 ALA B N 1
ATOM 1676 C CA . ALA B 1 64 ? -6.031 -9.32 -15.648 1 98.75 64 ALA B CA 1
ATOM 1677 C C . ALA B 1 64 ? -6.645 -9.258 -14.25 1 98.75 64 ALA B C 1
ATOM 1679 O O . ALA B 1 64 ? -6.664 -10.266 -13.531 1 98.75 64 ALA B O 1
ATOM 1680 N N . TYR B 1 65 ? -7.098 -8.086 -13.898 1 98.62 65 TYR B N 1
ATOM 1681 C CA . TYR B 1 65 ? -7.742 -7.859 -12.609 1 98.62 65 TYR B CA 1
ATOM 1682 C C . TYR B 1 65 ? -8.977 -8.742 -12.453 1 98.62 65 TYR B C 1
ATOM 1684 O O . TYR B 1 65 ? -9.141 -9.414 -11.43 1 98.62 65 TYR B O 1
ATOM 1692 N N . GLU B 1 66 ? -9.805 -8.773 -13.453 1 98.19 66 GLU B N 1
ATOM 1693 C CA . GLU B 1 66 ? -11.023 -9.578 -13.414 1 98.19 66 GLU B CA 1
ATOM 1694 C C . GLU B 1 66 ? -10.703 -11.07 -13.406 1 98.19 66 GLU B C 1
ATOM 1696 O O . GLU B 1 66 ? -11.375 -11.852 -12.734 1 98.19 66 GLU B O 1
ATOM 1701 N N . GLN B 1 67 ? -9.727 -11.477 -14.164 1 97.81 67 GLN B N 1
ATOM 1702 C CA . GLN B 1 67 ? -9.305 -12.875 -14.203 1 97.81 67 GLN B CA 1
ATOM 1703 C C . GLN B 1 67 ? -8.812 -13.344 -12.836 1 97.81 67 GLN B C 1
ATOM 1705 O O . GLN B 1 67 ? -9.109 -14.461 -12.414 1 97.81 67 GLN B O 1
ATOM 1710 N N . CYS B 1 68 ? -8.07 -12.516 -12.211 1 96.94 68 CYS B N 1
ATOM 1711 C CA . CYS B 1 68 ? -7.559 -12.867 -10.891 1 96.94 68 CYS B CA 1
ATOM 1712 C C . CYS B 1 68 ? -8.695 -13.039 -9.891 1 96.94 68 CYS B C 1
ATOM 1714 O O . CYS B 1 68 ? -8.633 -13.898 -9.016 1 96.94 68 CYS B O 1
ATOM 1716 N N . LYS B 1 69 ? -9.711 -12.195 -9.984 1 96.06 69 LYS B N 1
ATOM 1717 C CA . LYS B 1 69 ? -10.852 -12.242 -9.07 1 96.06 69 LYS B CA 1
ATOM 1718 C C . LYS B 1 69 ? -11.625 -13.539 -9.234 1 96.06 69 LYS B C 1
ATOM 1720 O O . LYS B 1 69 ? -12.328 -13.969 -8.312 1 96.06 69 LYS B O 1
ATOM 1725 N N . SER B 1 70 ? -11.477 -14.172 -10.367 1 96.19 70 SER B N 1
ATOM 1726 C CA . SER B 1 70 ? -12.242 -15.375 -10.672 1 96.19 70 SER B CA 1
ATOM 1727 C C . SER B 1 70 ? -11.523 -16.625 -10.18 1 96.19 70 SER B C 1
ATOM 1729 O O . SER B 1 70 ? -12.094 -17.719 -10.188 1 96.19 70 SER B O 1
ATOM 1731 N N . LEU B 1 71 ? -10.305 -16.516 -9.781 1 97.62 71 LEU B N 1
ATOM 1732 C CA . LEU B 1 71 ? -9.539 -17.641 -9.266 1 97.62 71 LEU B CA 1
ATOM 1733 C C . LEU B 1 71 ? -10.055 -18.062 -7.895 1 97.62 71 LEU B C 1
ATOM 1735 O O . LEU B 1 71 ? -10.664 -17.266 -7.18 1 97.62 71 LEU B O 1
ATOM 1739 N N . PRO B 1 72 ? -9.906 -19.344 -7.523 1 97.69 72 PRO B N 1
ATOM 1740 C CA . PRO B 1 72 ? -10.336 -19.797 -6.203 1 97.69 72 PRO B CA 1
ATOM 1741 C C . PRO B 1 72 ? -9.414 -19.328 -5.082 1 97.69 72 PRO B C 1
ATOM 1743 O O . PRO B 1 72 ? -8.789 -20.141 -4.402 1 97.69 72 PRO B O 1
ATOM 1746 N N . ILE B 1 73 ? -9.359 -18.031 -4.91 1 98.38 73 ILE B N 1
ATOM 1747 C CA . ILE B 1 73 ? -8.469 -17.359 -3.967 1 98.38 73 ILE B CA 1
ATOM 1748 C C . ILE B 1 73 ? -9.297 -16.609 -2.922 1 98.38 73 ILE B C 1
ATOM 1750 O O . ILE B 1 73 ? -10.289 -15.969 -3.254 1 98.38 73 ILE B O 1
ATOM 1754 N N . GLU B 1 74 ? -9.008 -16.844 -1.716 1 98.38 74 GLU B N 1
ATOM 1755 C CA . GLU B 1 74 ? -9.523 -16 -0.646 1 98.38 74 GLU B CA 1
ATOM 1756 C C . GLU B 1 74 ? -8.648 -14.758 -0.46 1 98.38 74 GLU B C 1
ATOM 1758 O O . GLU B 1 74 ? -7.484 -14.867 -0.078 1 98.38 74 GLU B O 1
ATOM 1763 N N . TRP B 1 75 ? -9.156 -13.586 -0.656 1 98.69 75 TRP B N 1
ATOM 1764 C CA . TRP B 1 75 ? -8.391 -12.344 -0.614 1 98.69 75 TRP B CA 1
ATOM 1765 C C . TRP B 1 75 ? -8.336 -11.789 0.805 1 98.69 75 TRP B C 1
ATOM 1767 O O . TRP B 1 75 ? -9.375 -11.594 1.443 1 98.69 75 TRP B O 1
ATOM 1777 N N . VAL B 1 76 ? -7.145 -11.617 1.333 1 98.81 76 VAL B N 1
ATOM 1778 C CA . VAL B 1 76 ? -6.941 -10.992 2.637 1 98.81 76 VAL B CA 1
ATOM 1779 C C . VAL B 1 76 ? -7.121 -9.484 2.521 1 98.81 76 VAL B C 1
ATOM 1781 O O . VAL B 1 76 ? -6.418 -8.82 1.754 1 98.81 76 VAL B O 1
ATOM 1784 N N . ARG B 1 77 ? -8.047 -8.961 3.303 1 98.75 77 ARG B N 1
ATOM 1785 C CA . ARG B 1 77 ? -8.383 -7.539 3.227 1 98.75 77 ARG B CA 1
ATOM 1786 C C . ARG B 1 77 ? -7.695 -6.754 4.336 1 98.75 77 ARG B C 1
ATOM 1788 O O . ARG B 1 77 ? -7.164 -7.336 5.281 1 98.75 77 ARG B O 1
ATOM 1795 N N . GLU B 1 78 ? -7.684 -5.461 4.145 1 98.75 78 GLU B N 1
ATOM 1796 C CA . GLU B 1 78 ? -7.086 -4.562 5.125 1 98.75 78 GLU B CA 1
ATOM 1797 C C . GLU B 1 78 ? -7.77 -4.699 6.484 1 98.75 78 GLU B C 1
ATOM 1799 O O . GLU B 1 78 ? -8.992 -4.824 6.562 1 98.75 78 GLU B O 1
ATOM 1804 N N . SER B 1 79 ? -7.023 -4.738 7.516 1 98.56 79 SER B N 1
ATOM 1805 C CA . SER B 1 79 ? -7.449 -4.711 8.914 1 98.56 79 SER B CA 1
ATOM 1806 C C . SER B 1 79 ? -6.418 -4.012 9.789 1 98.56 79 SER B C 1
ATOM 1808 O O . SER B 1 79 ? -5.25 -3.9 9.414 1 98.56 79 SER B O 1
ATOM 1810 N N . PRO B 1 80 ? -6.871 -3.547 10.93 1 97.62 80 PRO B N 1
ATOM 1811 C CA . PRO B 1 80 ? -5.906 -2.912 11.828 1 97.62 80 PRO B CA 1
ATOM 1812 C C . PRO B 1 80 ? -4.75 -3.836 12.203 1 97.62 80 PRO B C 1
ATOM 1814 O O . PRO B 1 80 ? -3.598 -3.396 12.266 1 97.62 80 PRO B O 1
ATOM 1817 N N . GLU B 1 81 ? -5.086 -5.086 12.43 1 98.62 81 GLU B N 1
ATOM 1818 C CA . GLU B 1 81 ? -4.047 -6.051 12.773 1 98.62 81 GLU B CA 1
ATOM 1819 C C . GLU B 1 81 ? -3.053 -6.227 11.633 1 98.62 81 GLU B C 1
ATOM 1821 O O . GLU B 1 81 ? -1.839 -6.184 11.844 1 98.62 81 GLU B O 1
ATOM 1826 N N . LEU B 1 82 ? -3.553 -6.414 10.445 1 98.88 82 LEU B N 1
ATOM 1827 C CA . LEU B 1 82 ? -2.689 -6.574 9.273 1 98.88 82 LEU B CA 1
ATOM 1828 C C . LEU B 1 82 ? -1.854 -5.32 9.039 1 98.88 82 LEU B C 1
ATOM 1830 O O . LEU B 1 82 ? -0.659 -5.414 8.75 1 98.88 82 LEU B O 1
ATOM 1834 N N . LEU B 1 83 ? -2.463 -4.172 9.18 1 98.81 83 LEU B N 1
ATOM 1835 C CA . LEU B 1 83 ? -1.788 -2.895 8.969 1 98.81 83 LEU B CA 1
ATOM 1836 C C . LEU B 1 83 ? -0.612 -2.736 9.93 1 98.81 83 LEU B C 1
ATOM 1838 O O . LEU B 1 83 ? 0.502 -2.426 9.5 1 98.81 83 LEU B O 1
ATOM 1842 N N . GLU B 1 84 ? -0.833 -2.975 11.133 1 98.75 84 GLU B N 1
ATOM 1843 C CA . GLU B 1 84 ? 0.201 -2.791 12.148 1 98.75 84 GLU B CA 1
ATOM 1844 C C . GLU B 1 84 ? 1.365 -3.754 11.93 1 98.75 84 GLU B C 1
ATOM 1846 O O . GLU B 1 84 ? 2.529 -3.361 12.031 1 98.75 84 GLU B O 1
ATOM 1851 N N . LYS B 1 85 ? 1.037 -5 11.672 1 98.75 85 LYS B N 1
ATOM 1852 C CA . LYS B 1 85 ? 2.08 -6 11.469 1 98.75 85 LYS B CA 1
ATOM 1853 C C . LYS B 1 85 ? 2.854 -5.73 10.18 1 98.75 85 LYS B C 1
ATOM 1855 O O . LYS B 1 85 ? 4.062 -5.953 10.117 1 98.75 85 LYS B O 1
ATOM 1860 N N . ALA B 1 86 ? 2.133 -5.293 9.148 1 98.88 86 ALA B N 1
ATOM 1861 C CA . ALA B 1 86 ? 2.811 -4.926 7.906 1 98.88 86 ALA B CA 1
ATOM 1862 C C . ALA B 1 86 ? 3.756 -3.748 8.125 1 98.88 86 ALA B C 1
ATOM 1864 O O . ALA B 1 86 ? 4.871 -3.732 7.598 1 98.88 86 ALA B O 1
ATOM 1865 N N . ALA B 1 87 ? 3.287 -2.762 8.883 1 98.88 87 ALA B N 1
ATOM 1866 C CA . ALA B 1 87 ? 4.129 -1.614 9.203 1 98.88 87 ALA B CA 1
ATOM 1867 C C . ALA B 1 87 ? 5.367 -2.045 9.984 1 98.88 87 ALA B C 1
ATOM 1869 O O . ALA B 1 87 ? 6.469 -1.549 9.734 1 98.88 87 ALA B O 1
ATOM 1870 N N . GLU B 1 88 ? 5.164 -2.949 10.914 1 98.75 88 GLU B N 1
ATOM 1871 C CA . GLU B 1 88 ? 6.281 -3.49 11.68 1 98.75 88 GLU B CA 1
ATOM 1872 C C . GLU B 1 88 ? 7.301 -4.168 10.773 1 98.75 88 GLU B C 1
ATOM 1874 O O . GLU B 1 88 ? 8.5 -3.928 10.891 1 98.75 88 GLU B O 1
ATOM 1879 N N . LEU B 1 89 ? 6.805 -4.984 9.922 1 98.62 89 LEU B N 1
ATOM 1880 C CA . LEU B 1 89 ? 7.699 -5.668 9 1 98.62 89 LEU B CA 1
ATOM 1881 C C . LEU B 1 89 ? 8.445 -4.668 8.125 1 98.62 89 LEU B C 1
ATOM 1883 O O . LEU B 1 89 ? 9.656 -4.801 7.914 1 98.62 89 LEU B O 1
ATOM 1887 N N . LYS B 1 90 ? 7.746 -3.682 7.59 1 98.56 90 LYS B N 1
ATOM 1888 C CA . LYS B 1 90 ? 8.352 -2.648 6.754 1 98.56 90 LYS B CA 1
ATOM 1889 C C . LYS B 1 90 ? 9.453 -1.908 7.508 1 98.56 90 LYS B C 1
ATOM 1891 O O . LYS B 1 90 ? 10.445 -1.484 6.91 1 98.56 90 LYS B O 1
ATOM 1896 N N . ALA B 1 91 ? 9.25 -1.676 8.781 1 98.56 91 ALA B N 1
ATOM 1897 C CA . ALA B 1 91 ? 10.195 -0.928 9.602 1 98.56 91 ALA B CA 1
ATOM 1898 C C . ALA B 1 91 ? 11.453 -1.748 9.883 1 98.56 91 ALA B C 1
ATOM 1900 O O . ALA B 1 91 ? 12.531 -1.19 10.109 1 98.56 91 ALA B O 1
ATOM 1901 N N . THR B 1 92 ? 11.336 -3.088 9.852 1 97.62 92 THR B N 1
ATOM 1902 C CA . THR B 1 92 ? 12.414 -3.92 10.383 1 97.62 92 THR B CA 1
ATOM 1903 C C . THR B 1 92 ? 13.055 -4.75 9.273 1 97.62 92 THR B C 1
ATOM 1905 O O . THR B 1 92 ? 14.102 -5.363 9.484 1 97.62 92 THR B O 1
ATOM 1908 N N . CYS B 1 93 ? 12.438 -4.789 8.109 1 96.31 93 CYS B N 1
ATOM 1909 C CA . CYS B 1 93 ? 12.961 -5.543 6.977 1 96.31 93 CYS B CA 1
ATOM 1910 C C . CYS B 1 93 ? 13.047 -4.672 5.73 1 96.31 93 CYS B C 1
ATOM 1912 O O . CYS B 1 93 ? 12.266 -3.732 5.57 1 96.31 93 CYS B O 1
ATOM 1914 N N . ARG B 1 94 ? 14.008 -5.012 4.883 1 94.19 94 ARG B N 1
ATOM 1915 C CA . ARG B 1 94 ? 14.148 -4.312 3.609 1 94.19 94 ARG B CA 1
ATOM 1916 C C . ARG B 1 94 ? 13.203 -4.895 2.562 1 94.19 94 ARG B C 1
ATOM 1918 O O . ARG B 1 94 ? 13.617 -5.707 1.73 1 94.19 94 ARG B O 1
ATOM 1925 N N . VAL B 1 95 ? 12.023 -4.469 2.549 1 97 95 VAL B N 1
ATOM 1926 C CA . VAL B 1 95 ? 11 -4.879 1.59 1 97 95 VAL B CA 1
ATOM 1927 C C . VAL B 1 95 ? 10.188 -3.664 1.146 1 97 95 VAL B C 1
ATOM 1929 O O . VAL B 1 95 ? 10.164 -2.641 1.833 1 97 95 VAL B O 1
ATOM 1932 N N . SER B 1 96 ? 9.594 -3.73 0.006 1 97.62 96 SER B N 1
ATOM 1933 C CA . SER B 1 96 ? 8.711 -2.668 -0.456 1 97.62 96 SER B CA 1
ATOM 1934 C C . SER B 1 96 ? 7.453 -2.584 0.406 1 97.62 96 SER B C 1
ATOM 1936 O O . SER B 1 96 ? 7.164 -3.496 1.182 1 97.62 96 SER B O 1
ATOM 1938 N N . LEU B 1 97 ? 6.754 -1.495 0.344 1 98.5 97 LEU B N 1
ATOM 1939 C CA . LEU B 1 97 ? 5.496 -1.298 1.057 1 98.5 97 LEU B CA 1
ATOM 1940 C C . LEU B 1 97 ? 4.496 -2.398 0.711 1 98.5 97 LEU B C 1
ATOM 1942 O O . LEU B 1 97 ? 3.893 -2.996 1.604 1 98.5 97 LEU B O 1
ATOM 1946 N N . ALA B 1 98 ? 4.324 -2.711 -0.596 1 98.62 98 ALA B N 1
ATOM 1947 C CA . ALA B 1 98 ? 3.404 -3.756 -1.035 1 98.62 98 ALA B CA 1
ATOM 1948 C C . ALA B 1 98 ? 3.834 -5.121 -0.508 1 98.62 98 ALA B C 1
ATOM 1950 O O . ALA B 1 98 ? 3.01 -5.887 -0.001 1 98.62 98 ALA B O 1
ATOM 1951 N N . ASP B 1 99 ? 5.125 -5.418 -0.574 1 98.44 99 ASP B N 1
ATOM 1952 C CA . ASP B 1 99 ? 5.645 -6.711 -0.144 1 98.44 99 ASP B CA 1
ATOM 1953 C C . ASP B 1 99 ? 5.434 -6.918 1.354 1 98.44 99 ASP B C 1
ATOM 1955 O O . ASP B 1 99 ? 5.215 -8.047 1.807 1 98.44 99 ASP B O 1
ATOM 1959 N N . ALA B 1 100 ? 5.48 -5.828 2.127 1 9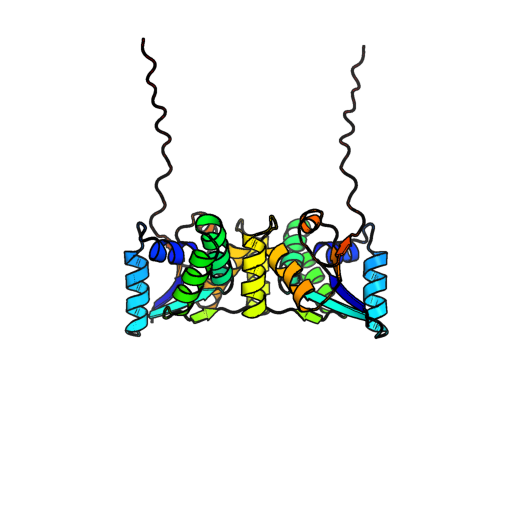8.75 100 ALA B N 1
ATOM 1960 C CA . ALA B 1 100 ? 5.215 -5.93 3.561 1 98.75 100 ALA B CA 1
ATOM 1961 C C . ALA B 1 100 ? 3.785 -6.398 3.82 1 98.75 100 ALA B C 1
ATOM 1963 O O . ALA B 1 100 ? 3.557 -7.297 4.629 1 98.75 100 ALA B O 1
ATOM 1964 N N . TRP B 1 101 ? 2.818 -5.801 3.129 1 98.88 101 TRP B N 1
ATOM 1965 C CA . TRP B 1 101 ? 1.423 -6.211 3.246 1 98.88 101 TRP B CA 1
ATOM 1966 C C . TRP B 1 101 ? 1.249 -7.672 2.848 1 98.88 101 TRP B C 1
ATOM 1968 O O . TRP B 1 101 ? 0.563 -8.43 3.535 1 98.88 101 TRP B O 1
ATOM 1978 N N . ILE B 1 102 ? 1.888 -8.023 1.792 1 98.88 102 ILE B N 1
ATOM 1979 C CA . ILE B 1 102 ? 1.714 -9.352 1.213 1 98.88 102 ILE B CA 1
ATOM 1980 C C . ILE B 1 102 ? 2.355 -10.398 2.121 1 98.88 102 ILE B C 1
ATOM 1982 O O . ILE B 1 102 ? 1.733 -11.414 2.441 1 98.88 102 ILE B O 1
ATOM 1986 N N . ALA B 1 103 ? 3.543 -10.164 2.572 1 98.81 103 ALA B N 1
ATOM 1987 C CA . ALA B 1 103 ? 4.246 -11.109 3.439 1 98.81 103 ALA B CA 1
ATOM 1988 C C . ALA B 1 103 ? 3.494 -11.312 4.75 1 98.81 103 ALA B C 1
ATOM 1990 O O . ALA B 1 103 ? 3.338 -12.445 5.215 1 98.81 103 ALA B O 1
ATOM 1991 N N . VAL B 1 104 ? 3.008 -10.266 5.359 1 98.81 104 VAL B N 1
ATOM 1992 C CA . VAL B 1 104 ? 2.316 -10.359 6.641 1 98.81 104 VAL B CA 1
ATOM 1993 C C . VAL B 1 104 ? 0.979 -11.078 6.453 1 98.81 104 VAL B C 1
ATOM 1995 O O . VAL B 1 104 ? 0.532 -11.812 7.336 1 98.81 104 VAL B O 1
ATOM 1998 N N . SER B 1 105 ? 0.311 -10.844 5.293 1 98.88 105 SER B N 1
ATOM 1999 C CA . SER B 1 105 ? -0.898 -11.609 5 1 98.88 105 SER B CA 1
ATOM 2000 C C . SER B 1 105 ? -0.632 -13.109 5.055 1 98.88 105 SER B C 1
ATOM 2002 O O . SER B 1 105 ? -1.435 -13.867 5.605 1 98.88 105 SER B O 1
ATOM 2004 N N . ALA B 1 106 ? 0.509 -13.531 4.453 1 98.81 106 ALA B N 1
ATOM 2005 C CA . ALA B 1 106 ? 0.881 -14.938 4.504 1 98.81 106 ALA B CA 1
ATOM 2006 C C . ALA B 1 106 ? 1.091 -15.398 5.945 1 98.81 106 ALA B C 1
ATOM 2008 O O . ALA B 1 106 ? 0.588 -16.453 6.348 1 98.81 106 ALA B O 1
ATOM 2009 N N . LEU B 1 107 ? 1.768 -14.617 6.695 1 98.31 107 LEU B N 1
ATOM 2010 C CA . LEU B 1 107 ? 2.076 -14.938 8.086 1 98.31 107 LEU B CA 1
ATOM 2011 C C . LEU B 1 107 ? 0.799 -15.086 8.906 1 98.31 107 LEU B C 1
ATOM 2013 O O . LEU B 1 107 ? 0.639 -16.062 9.633 1 98.31 107 LEU B O 1
ATOM 2017 N N . LEU B 1 108 ? -0.121 -14.156 8.766 1 98.31 108 LEU B N 1
ATOM 2018 C CA . LEU B 1 108 ? -1.346 -14.148 9.555 1 98.31 108 LEU B CA 1
ATOM 2019 C C . LEU B 1 108 ? -2.23 -15.336 9.203 1 98.31 108 LEU B C 1
ATOM 2021 O O . LEU B 1 108 ? -2.984 -15.828 10.039 1 98.31 108 LEU B O 1
ATOM 2025 N N . GLN B 1 109 ? -2.107 -15.805 7.953 1 98.44 109 GLN B N 1
ATOM 2026 C CA . GLN B 1 109 ? -2.928 -16.922 7.512 1 98.44 109 GLN B CA 1
ATOM 2027 C C . GLN B 1 109 ? -2.211 -18.25 7.738 1 98.44 109 GLN B C 1
ATOM 2029 O O . GLN B 1 109 ? -2.752 -19.328 7.43 1 98.44 109 GLN B O 1
ATOM 2034 N N . GLY B 1 110 ? -0.977 -18.156 8.258 1 98.19 110 GLY B N 1
ATOM 2035 C CA . GLY B 1 110 ? -0.19 -19.375 8.367 1 98.19 110 GLY B CA 1
ATOM 2036 C C . GLY B 1 110 ? 0.056 -20.047 7.031 1 98.19 110 GLY B C 1
ATOM 2037 O O . GLY B 1 110 ? 0.001 -21.281 6.93 1 98.19 110 GLY B O 1
ATOM 2038 N N . ALA B 1 111 ? 0.227 -19.297 6.047 1 98.81 111 ALA B N 1
ATOM 2039 C CA . ALA B 1 111 ? 0.316 -19.797 4.684 1 98.81 111 ALA B CA 1
ATOM 2040 C C . ALA B 1 111 ? 1.752 -19.75 4.168 1 98.81 111 ALA B C 1
ATOM 2042 O O . ALA B 1 111 ? 2.539 -18.906 4.598 1 98.81 111 ALA B O 1
ATOM 2043 N N . THR B 1 112 ? 2.146 -20.609 3.307 1 98.81 112 THR B N 1
ATOM 2044 C CA . THR B 1 112 ? 3.395 -20.547 2.555 1 98.81 112 THR B CA 1
ATOM 2045 C C . THR B 1 112 ? 3.324 -19.484 1.476 1 98.81 112 THR B C 1
ATOM 2047 O O . THR B 1 112 ? 2.438 -19.5 0.621 1 98.81 112 THR B O 1
ATOM 2050 N N . LEU B 1 113 ? 4.203 -18.547 1.557 1 98.88 113 LEU B N 1
ATOM 2051 C CA . LEU B 1 113 ? 4.266 -17.484 0.563 1 98.88 113 LEU B CA 1
ATOM 2052 C C . LEU B 1 113 ? 4.891 -17.984 -0.735 1 98.88 113 LEU B C 1
ATOM 2054 O O . LEU B 1 113 ? 6.055 -18.391 -0.753 1 98.88 113 LEU B O 1
ATOM 2058 N N . VAL B 1 114 ? 4.141 -17.969 -1.802 1 9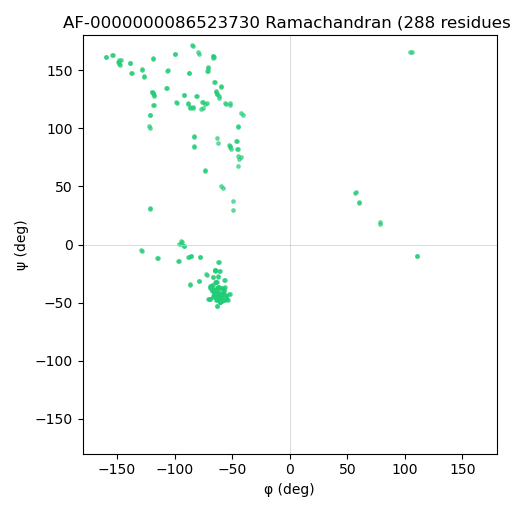8.88 114 VAL B N 1
ATOM 2059 C CA . VAL B 1 114 ? 4.617 -18.375 -3.121 1 98.88 114 VAL B CA 1
ATOM 2060 C C . VAL B 1 114 ? 4.992 -17.141 -3.936 1 98.88 114 VAL B C 1
ATOM 2062 O O . VAL B 1 114 ? 4.164 -16.25 -4.148 1 98.88 114 VAL B O 1
ATOM 2065 N N . HIS B 1 115 ? 6.191 -17.109 -4.355 1 98.69 115 HIS B N 1
ATOM 2066 C CA . HIS B 1 115 ? 6.629 -15.859 -4.973 1 98.69 115 HIS B CA 1
ATOM 2067 C C . HIS B 1 115 ? 7.762 -16.109 -5.965 1 98.69 115 HIS B C 1
ATOM 2069 O O . HIS B 1 115 ? 8.359 -17.188 -5.977 1 98.69 115 HIS B O 1
ATOM 2075 N N . LYS B 1 116 ? 8.008 -15.117 -6.844 1 97.88 116 LYS B N 1
ATOM 2076 C CA . LYS B 1 116 ? 9.148 -15.055 -7.75 1 97.88 116 LYS B CA 1
ATOM 2077 C C . LYS B 1 116 ? 9.969 -13.789 -7.512 1 97.88 116 LYS B C 1
ATOM 2079 O O . LYS B 1 116 ? 10.406 -13.141 -8.461 1 97.88 116 LYS B O 1
ATOM 2084 N N . ASP B 1 117 ? 10.039 -13.266 -6.352 1 95.62 117 ASP B N 1
ATOM 2085 C CA . ASP B 1 117 ? 10.703 -12.016 -5.984 1 95.62 117 ASP B CA 1
ATOM 2086 C C . ASP B 1 117 ? 11.781 -12.25 -4.93 1 95.62 117 ASP B C 1
ATOM 2088 O O . ASP B 1 117 ? 11.477 -12.453 -3.754 1 95.62 117 ASP B O 1
ATOM 2092 N N . PRO B 1 118 ? 13.023 -12.102 -5.262 1 93.94 118 PRO B N 1
ATOM 2093 C CA . PRO B 1 118 ? 14.133 -12.359 -4.34 1 93.94 118 PRO B CA 1
ATOM 2094 C C . PRO B 1 118 ? 14.102 -11.445 -3.115 1 93.94 118 PRO B C 1
ATOM 2096 O O . PRO B 1 118 ? 14.758 -11.734 -2.109 1 93.94 118 PRO B O 1
ATOM 2099 N N . GLU B 1 119 ? 13.352 -10.414 -3.174 1 93.38 119 GLU B N 1
ATOM 2100 C CA . GLU B 1 119 ? 13.273 -9.484 -2.051 1 93.38 119 GLU B CA 1
ATOM 2101 C C . GLU B 1 119 ? 12.656 -10.148 -0.826 1 93.38 119 GLU B C 1
ATOM 2103 O O . GLU B 1 119 ? 12.898 -9.734 0.307 1 93.38 119 GLU B O 1
ATOM 2108 N N . PHE B 1 120 ? 11.914 -11.188 -1.013 1 96.5 120 PHE B N 1
ATOM 2109 C CA . PHE B 1 120 ? 11.234 -11.852 0.089 1 96.5 120 PHE B CA 1
ATOM 2110 C C . PHE B 1 120 ? 12.203 -12.727 0.88 1 96.5 120 PHE B C 1
ATOM 2112 O O . PHE B 1 120 ? 11.875 -13.188 1.976 1 96.5 120 PHE B O 1
ATOM 2119 N N . GLU B 1 121 ? 13.383 -12.938 0.378 1 91.75 121 GLU B N 1
ATOM 2120 C CA . GLU B 1 121 ? 14.352 -13.805 1.037 1 91.75 121 GLU B CA 1
ATOM 2121 C C . GLU B 1 121 ? 14.703 -13.281 2.426 1 91.75 121 GLU B C 1
ATOM 2123 O O . GLU B 1 121 ? 15.102 -14.055 3.303 1 91.75 121 GLU B O 1
ATOM 2128 N N . THR B 1 122 ? 14.516 -12.039 2.65 1 91.44 122 THR B N 1
ATOM 2129 C CA . THR B 1 122 ? 14.867 -11.422 3.926 1 91.44 122 THR B CA 1
ATOM 2130 C C . THR B 1 122 ? 13.727 -11.57 4.93 1 91.44 122 THR B C 1
ATOM 2132 O O . THR B 1 122 ? 13.891 -11.289 6.117 1 91.44 122 THR B O 1
ATOM 2135 N N . VAL B 1 123 ? 12.602 -12.016 4.488 1 95.81 123 VAL B N 1
ATOM 2136 C CA . VAL B 1 123 ? 11.422 -12.133 5.344 1 95.81 123 VAL B CA 1
ATOM 2137 C C . VAL B 1 123 ? 11.375 -13.531 5.965 1 95.81 123 VAL B C 1
ATOM 2139 O O . VAL B 1 123 ? 11.516 -14.531 5.262 1 95.81 123 VAL B O 1
ATOM 2142 N N . GLN B 1 124 ? 11.227 -13.555 7.277 1 93 124 GLN B N 1
ATOM 2143 C CA . GLN B 1 124 ? 11.156 -14.836 7.98 1 93 124 GLN B CA 1
ATOM 2144 C C . GLN B 1 124 ? 9.742 -15.406 7.945 1 93 124 GLN B C 1
ATOM 2146 O O . GLN B 1 124 ? 8.961 -15.203 8.875 1 93 124 GLN B O 1
ATOM 2151 N N . CYS B 1 125 ? 9.422 -16.203 7.035 1 94.69 125 CYS B N 1
ATOM 2152 C CA . CYS B 1 125 ? 8.156 -16.906 6.859 1 94.69 125 CYS B CA 1
ATOM 2153 C C . CYS B 1 125 ? 8.328 -18.125 5.957 1 94.69 125 CYS B C 1
ATOM 2155 O O . CYS B 1 125 ? 9.375 -18.281 5.328 1 94.69 125 CYS B O 1
ATOM 2157 N N . GLN B 1 126 ? 7.43 -19.047 5.98 1 97 126 GLN B N 1
ATOM 2158 C CA . GLN B 1 126 ? 7.473 -20.172 5.043 1 97 126 GLN B CA 1
ATOM 2159 C C . GLN B 1 126 ? 7.309 -19.688 3.605 1 97 126 GLN B C 1
ATOM 2161 O O . GLN B 1 126 ? 6.422 -18.875 3.311 1 97 126 GLN B O 1
ATOM 2166 N N . GLN B 1 127 ? 8.188 -20.156 2.771 1 98.25 127 GLN B N 1
ATOM 2167 C CA . GLN B 1 127 ? 8.164 -19.641 1.408 1 98.25 127 GLN B CA 1
ATOM 2168 C C . GLN B 1 127 ? 8.344 -20.75 0.388 1 98.25 127 GLN B C 1
ATOM 2170 O O . GLN B 1 127 ? 8.938 -21.797 0.692 1 98.25 127 GLN B O 1
ATOM 2175 N N . LEU B 1 128 ? 7.77 -20.625 -0.686 1 98.44 128 LEU B N 1
ATOM 2176 C CA . LEU B 1 128 ? 8.008 -21.391 -1.903 1 98.44 128 LEU B CA 1
ATOM 2177 C C . LEU B 1 128 ? 8.391 -20.484 -3.059 1 98.44 128 LEU B C 1
ATOM 2179 O O . LEU B 1 128 ? 7.531 -19.812 -3.635 1 98.44 128 LEU B O 1
ATOM 2183 N N . ALA B 1 129 ? 9.688 -20.422 -3.338 1 97.94 129 ALA B N 1
ATOM 2184 C CA . ALA B 1 129 ? 10.195 -19.578 -4.414 1 97.94 129 ALA B CA 1
ATOM 2185 C C . ALA B 1 129 ? 10.023 -20.25 -5.77 1 97.94 129 ALA B C 1
ATOM 2187 O O . ALA B 1 129 ? 10.406 -21.422 -5.945 1 97.94 129 ALA B O 1
ATOM 2188 N N . LEU B 1 130 ? 9.406 -19.531 -6.699 1 98.25 130 LEU B N 1
ATOM 2189 C CA . LEU B 1 130 ? 9.367 -19.984 -8.086 1 98.25 130 LEU B CA 1
ATOM 2190 C C . LEU B 1 130 ? 10.688 -19.672 -8.789 1 98.25 130 LEU B C 1
ATOM 2192 O O . LEU B 1 130 ? 11.5 -18.906 -8.289 1 98.25 130 LEU B O 1
ATOM 2196 N N . PRO B 1 131 ? 10.93 -20.266 -9.945 1 95.69 131 PRO B N 1
ATOM 2197 C CA . PRO B 1 131 ? 12.195 -20.016 -10.633 1 95.69 131 PRO B CA 1
ATOM 2198 C C . PRO B 1 131 ? 12.367 -18.547 -11.016 1 95.69 131 PRO B C 1
ATOM 2200 O O . PRO B 1 131 ? 11.5 -17.969 -11.68 1 95.69 131 PRO B O 1
ATOM 2203 N N . TYR B 1 132 ? 13.477 -18.047 -10.586 1 90.38 132 TYR B N 1
ATOM 2204 C CA . TYR B 1 132 ? 13.766 -16.656 -10.914 1 90.38 132 TYR B CA 1
ATOM 2205 C C . TYR B 1 132 ? 14.094 -16.5 -12.391 1 90.38 132 TYR B C 1
ATOM 2207 O O . TYR B 1 132 ? 14.492 -17.469 -13.055 1 90.38 132 TYR B O 1
ATOM 2215 N N . LYS B 1 133 ? 13.75 -15.305 -12.938 1 77.44 133 LYS B N 1
ATOM 2216 C CA . LYS B 1 133 ? 14.141 -15.047 -14.328 1 77.44 133 LYS B CA 1
ATOM 2217 C C . LYS B 1 133 ? 15.656 -15.039 -14.477 1 77.44 133 LYS B C 1
ATOM 2219 O O . LYS B 1 133 ? 16.375 -14.523 -13.617 1 77.44 133 LYS B O 1
ATOM 2224 N N . PRO B 1 134 ? 16.141 -15.773 -15.406 1 68.19 134 PRO B N 1
ATOM 2225 C CA . PRO B 1 134 ? 17.594 -15.805 -15.602 1 68.19 134 PRO B CA 1
ATOM 2226 C C . PRO B 1 134 ? 18.203 -14.414 -15.742 1 68.19 134 PRO B C 1
ATOM 2228 O O . PRO B 1 134 ? 17.562 -13.5 -16.266 1 68.19 134 PRO B O 1
ATOM 2231 N N . LEU B 1 135 ? 19.125 -14.016 -14.914 1 60.03 135 LEU B N 1
ATOM 2232 C CA . LEU B 1 135 ? 19.844 -12.758 -15.062 1 60.03 135 LEU B CA 1
ATOM 2233 C C . LEU B 1 135 ? 20.234 -12.516 -16.516 1 60.03 135 LEU B C 1
ATOM 2235 O O . LEU B 1 135 ? 20.625 -13.445 -17.219 1 60.03 135 LEU B O 1
ATOM 2239 N N . LYS B 1 136 ? 19.609 -11.469 -17.109 1 52.09 136 LYS B N 1
ATOM 2240 C CA . LYS B 1 136 ? 20.062 -11.133 -18.453 1 52.09 136 LYS B CA 1
ATOM 2241 C C . LYS B 1 136 ? 21.594 -11.109 -18.516 1 52.09 136 LYS B C 1
ATOM 2243 O O . LYS B 1 136 ? 22.25 -10.328 -17.828 1 52.09 136 LYS B O 1
ATOM 2248 N N . ILE B 1 137 ? 22.156 -12.25 -18.656 1 48.19 137 ILE B N 1
ATOM 2249 C CA . ILE B 1 137 ? 23.578 -12.211 -18.984 1 48.19 137 ILE B CA 1
ATOM 2250 C C . ILE B 1 137 ? 23.812 -11.312 -20.188 1 48.19 137 ILE B C 1
ATOM 2252 O O . ILE B 1 137 ? 23.25 -11.555 -21.266 1 48.19 137 ILE B O 1
ATOM 2256 N N . HIS B 1 138 ? 23.922 -10.078 -19.922 1 46.62 138 HIS B N 1
ATOM 2257 C CA . HIS B 1 138 ? 24.422 -9.266 -21.016 1 46.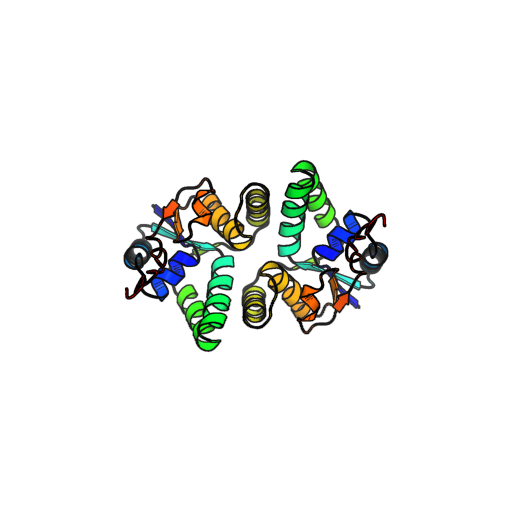62 138 HIS B CA 1
ATOM 2258 C C . HIS B 1 138 ? 25.641 -9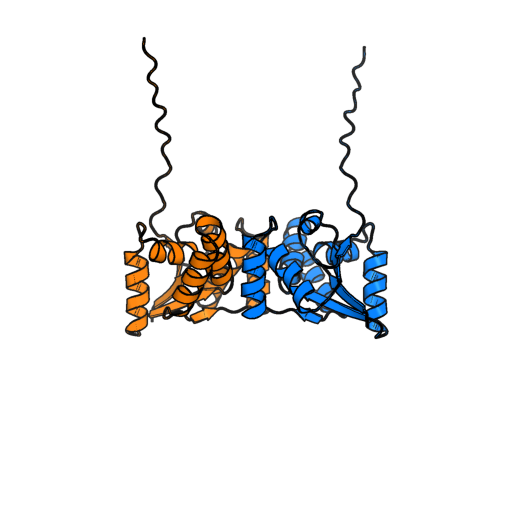.922 -21.672 1 46.62 138 HIS B C 1
ATOM 2260 O O . HIS B 1 138 ? 26.656 -10.148 -21.016 1 46.62 138 HIS B O 1
ATOM 2266 N N . GLU B 1 139 ? 25.438 -10.727 -22.625 1 43.53 139 GLU B N 1
ATOM 2267 C CA . GLU B 1 139 ? 26.531 -11.188 -23.469 1 43.53 139 GLU B CA 1
ATOM 2268 C C . GLU B 1 139 ? 27.359 -10.008 -24 1 43.53 139 GLU B C 1
ATOM 2270 O O . GLU B 1 139 ? 26.812 -9.117 -24.656 1 43.53 139 GLU B O 1
ATOM 2275 N N . GLU B 1 140 ? 28.312 -9.438 -23.25 1 43.44 140 GLU B N 1
ATOM 2276 C CA . GLU B 1 140 ? 29.375 -8.617 -23.812 1 43.44 140 GLU B CA 1
ATOM 2277 C C . GLU B 1 140 ? 29.969 -9.266 -25.062 1 43.44 140 GLU B C 1
ATOM 2279 O O . GLU B 1 140 ? 30.453 -10.398 -25.016 1 43.44 140 GLU B O 1
ATOM 2284 N N . HIS B 1 141 ? 29.297 -9.211 -26.203 1 44.94 141 HIS B N 1
ATOM 2285 C CA . HIS B 1 141 ? 29.953 -9.461 -27.484 1 44.94 141 HIS B CA 1
ATOM 2286 C C . HIS B 1 141 ? 31.281 -8.742 -27.578 1 44.94 141 HIS B C 1
ATOM 2288 O O . HIS B 1 141 ? 31.328 -7.508 -27.609 1 44.94 141 HIS B O 1
ATOM 2294 N N . GLY B 1 142 ? 32.281 -9.141 -26.766 1 39.41 142 GLY B N 1
ATOM 2295 C CA . GLY B 1 142 ? 33.688 -8.805 -26.953 1 39.41 142 GLY B CA 1
ATOM 2296 C C . GLY B 1 142 ? 34.188 -9.062 -28.359 1 39.41 142 GLY B C 1
ATOM 2297 O O . GLY B 1 142 ? 34.688 -10.156 -28.656 1 39.41 142 GLY B O 1
ATOM 2298 N N . ASP B 1 143 ? 33.469 -8.852 -29.422 1 38.53 143 ASP B N 1
ATOM 2299 C CA . ASP B 1 143 ? 34.156 -8.922 -30.703 1 38.53 143 ASP B CA 1
ATOM 2300 C C . ASP B 1 143 ? 35.312 -7.918 -30.766 1 38.53 143 ASP B C 1
ATOM 2302 O O . ASP B 1 143 ? 35.094 -6.75 -31.094 1 38.53 143 ASP B O 1
ATOM 2306 N N . TYR B 1 144 ? 36.25 -7.816 -29.734 1 31.22 144 TYR B N 1
ATOM 2307 C CA . TYR B 1 144 ? 37.5 -7.172 -30.078 1 31.22 144 TYR B CA 1
ATOM 2308 C C . TYR B 1 144 ? 38.25 -7.969 -31.156 1 31.22 144 TYR B C 1
ATOM 2310 O O . TYR B 1 144 ? 38.562 -9.156 -30.953 1 31.22 144 TYR B O 1
ATOM 2318 N N . ARG B 1 145 ? 38.062 -7.699 -32.438 1 32.44 145 ARG B N 1
ATOM 2319 C CA . ARG B 1 145 ? 38.938 -7.902 -33.594 1 32.44 145 ARG B CA 1
ATOM 2320 C C . ARG B 1 145 ? 40.375 -7.434 -33.25 1 32.44 145 ARG B C 1
ATOM 2322 O O . ARG B 1 145 ? 40.562 -6.293 -32.812 1 32.44 145 ARG B O 1
ATOM 2329 N N . LEU B 1 146 ? 41.25 -8.375 -32.938 1 25.31 146 LEU B N 1
ATOM 2330 C CA . LEU B 1 146 ? 42.688 -8.203 -33.156 1 25.31 146 LEU B CA 1
ATOM 2331 C C . LEU B 1 146 ? 42.969 -7.91 -34.625 1 25.31 146 LEU B C 1
ATOM 2333 O O . LEU B 1 146 ? 42.281 -8.414 -35.5 1 25.31 146 LEU B O 1
#

Solvent-accessible surface area (backbone atoms only — not comparable to full-atom values): 15626 Å² total; per-residue (Å²): 122,54,39,34,17,48,34,51,53,34,54,48,25,42,74,67,64,36,75,47,18,66,58,51,49,49,53,53,49,34,26,75,71,69,52,26,47,37,31,29,31,51,61,35,53,32,46,46,24,18,53,38,19,60,74,67,33,63,68,52,5,53,48,50,38,54,53,58,69,69,44,87,55,51,68,45,68,86,41,74,69,56,41,52,51,14,18,50,43,42,42,75,38,85,51,52,75,64,52,19,46,41,53,40,48,14,58,77,65,66,16,32,32,28,28,51,56,77,61,54,73,77,52,94,64,56,68,45,77,39,62,63,77,76,73,79,70,74,74,76,80,72,77,73,77,127,122,53,38,34,18,46,34,51,53,34,54,48,26,42,75,66,63,37,75,47,17,66,59,51,50,49,53,54,49,34,26,74,71,68,52,27,48,38,32,29,31,52,60,35,52,31,48,47,24,19,52,37,20,58,75,66,32,62,69,51,5,54,50,51,38,54,54,59,70,67,44,86,56,49,69,45,68,87,42,74,69,56,41,51,51,13,18,48,43,41,41,74,38,88,51,53,75,63,52,20,47,40,52,41,48,13,58,77,65,68,16,32,32,29,29,51,56,78,61,54,73,79,52,94,64,58,65,42,78,40,63,64,77,74,73,79,70,72,74,75,80,72,77,73,80,128

Nearest PDB structures (foldseek):
  4xgr-assembly1_A  TM=8.348E-01  e=1.752E-06  Mycobacterium tuberculosis H37Rv
  7by2-assembly1_B-2  TM=7.401E-01  e=2.886E-06  Klebsiella pneumoniae
  5wz4-assembly1_B  TM=7.536E-01  e=1.012E-04  Mycobacterium tuberculosis H37Rv
  8wmm-assembly1_G  TM=7.264E-01  e=8.931E-05  Chryseobacterium
  5wzf-assembly1_A  TM=7.675E-01  e=2.746E-04  Mycobacterium tuberculosis H37Rv

InterPro domains:
  IPR002716 PIN domain [PF01850] (4-123)
  IPR029060 PIN-like domain superfamily [SSF88723] (1-123)
  IPR050556 Type II toxin-antitoxin system RNase [PTHR33653] (1-123)